Protein AF-A0A2H9QU69-F1 (afdb_monomer_lite)

Structure (mmCIF, N/CA/C/O backbone):
data_AF-A0A2H9QU69-F1
#
_entry.id   AF-A0A2H9QU69-F1
#
loop_
_atom_site.group_PDB
_atom_site.id
_atom_site.type_symbol
_atom_site.label_atom_id
_atom_site.label_alt_id
_atom_site.label_comp_id
_atom_site.label_asym_id
_atom_site.label_entity_id
_atom_site.label_seq_id
_atom_site.pdbx_PDB_ins_code
_atom_site.Cartn_x
_atom_site.Cartn_y
_atom_site.Cartn_z
_atom_site.occupancy
_atom_site.B_iso_or_equiv
_atom_site.auth_seq_id
_atom_site.auth_comp_id
_atom_site.auth_asym_id
_atom_site.auth_atom_id
_atom_site.pdbx_PDB_model_num
ATOM 1 N N . MET A 1 1 ? -24.065 0.264 40.950 1.00 82.62 1 MET A N 1
ATOM 2 C CA . MET A 1 1 ? -24.759 1.022 39.880 1.00 82.62 1 MET A CA 1
ATOM 3 C C . MET A 1 1 ? -24.111 0.731 38.534 1.00 82.62 1 MET A C 1
ATOM 5 O O . MET A 1 1 ? -22.927 0.406 38.503 1.00 82.62 1 MET A O 1
ATOM 9 N N . LYS A 1 2 ? -24.866 0.831 37.437 1.00 86.81 2 LYS A N 1
ATOM 10 C CA . LYS A 1 2 ? -24.389 0.581 36.071 1.00 86.81 2 LYS A CA 1
ATOM 11 C C . LYS A 1 2 ? -24.399 1.859 35.235 1.00 86.81 2 LYS A C 1
ATOM 13 O O . LYS A 1 2 ? -25.414 2.550 35.196 1.00 86.81 2 LYS A O 1
ATOM 18 N N . LEU A 1 3 ? -23.297 2.147 34.547 1.00 87.50 3 LEU A N 1
ATOM 19 C CA . LEU A 1 3 ? -23.218 3.203 33.539 1.00 87.50 3 LEU A CA 1
ATOM 20 C C . LEU A 1 3 ? -23.603 2.623 32.182 1.00 87.50 3 LEU A C 1
ATOM 22 O O . LEU A 1 3 ? -23.023 1.627 31.745 1.00 87.50 3 LEU A O 1
ATOM 26 N N . VAL A 1 4 ? -24.560 3.261 31.520 1.00 88.50 4 VAL A N 1
ATOM 27 C CA . VAL A 1 4 ? -25.046 2.873 30.200 1.00 88.50 4 VAL A CA 1
ATOM 28 C C . VAL A 1 4 ? -24.917 4.075 29.277 1.00 88.50 4 VAL A C 1
ATOM 30 O O . VAL A 1 4 ? -25.611 5.078 29.437 1.00 88.50 4 VAL A O 1
ATOM 33 N N . THR A 1 5 ? -24.034 3.964 28.291 1.00 89.19 5 THR A N 1
ATOM 34 C CA . THR A 1 5 ? -23.793 5.019 27.301 1.00 89.19 5 THR A CA 1
ATOM 35 C C . THR A 1 5 ? -24.497 4.652 26.003 1.00 89.19 5 THR A C 1
ATOM 37 O O . THR A 1 5 ? -24.232 3.603 25.413 1.00 89.19 5 THR A O 1
ATOM 40 N N . LYS A 1 6 ? -25.419 5.506 25.556 1.00 90.62 6 LYS A N 1
ATOM 41 C CA . LYS A 1 6 ? -26.115 5.381 24.269 1.00 90.62 6 LYS A CA 1
ATOM 42 C C . LYS A 1 6 ? -25.755 6.571 23.379 1.00 90.62 6 LYS A C 1
ATOM 44 O O . LYS A 1 6 ? -25.163 7.551 23.820 1.00 90.62 6 LYS A O 1
ATOM 49 N N . TRP A 1 7 ? -26.133 6.506 22.104 1.00 89.12 7 TRP A N 1
ATOM 50 C CA . TRP A 1 7 ? -25.821 7.561 21.131 1.00 89.12 7 TRP A CA 1
ATOM 51 C C . TRP A 1 7 ? -26.468 8.920 21.450 1.00 89.12 7 TRP A C 1
ATOM 53 O O . TRP A 1 7 ? -26.038 9.930 20.908 1.00 89.12 7 TRP A O 1
ATOM 63 N N . PHE A 1 8 ? -27.487 8.948 22.311 1.00 91.50 8 PHE A N 1
ATOM 64 C CA . PHE A 1 8 ? -28.265 10.138 22.666 1.00 91.50 8 PHE A CA 1
ATOM 65 C C . PHE A 1 8 ? -28.042 10.623 24.108 1.00 91.50 8 PHE A C 1
ATOM 67 O O . PHE A 1 8 ? -28.614 11.638 24.508 1.00 91.50 8 PHE A O 1
ATOM 74 N N . GLY A 1 9 ? -27.224 9.930 24.904 1.00 91.06 9 GLY A N 1
ATOM 75 C CA . GLY A 1 9 ? -26.982 10.310 26.293 1.00 91.06 9 GLY A CA 1
ATOM 76 C C . GLY A 1 9 ? -26.283 9.240 27.122 1.00 91.06 9 GLY A C 1
ATOM 77 O O . GLY A 1 9 ? -26.071 8.106 26.681 1.00 91.06 9 GLY A O 1
ATOM 78 N N . VAL A 1 10 ? -25.957 9.618 28.353 1.00 91.00 10 VAL A N 1
ATOM 79 C CA . VAL A 1 10 ? -25.361 8.751 29.371 1.00 91.00 10 VAL A CA 1
ATOM 80 C C . VAL A 1 10 ? -26.367 8.556 30.498 1.00 91.00 10 VAL A C 1
ATOM 82 O O . VAL A 1 10 ? -26.994 9.510 30.959 1.00 91.00 10 VAL A O 1
ATOM 85 N N . PHE A 1 11 ? -26.516 7.315 30.946 1.00 91.44 11 PHE A N 1
ATOM 86 C CA . PHE A 1 11 ? -27.531 6.905 31.907 1.00 91.44 11 PHE A CA 1
ATOM 87 C C . PHE A 1 11 ? -26.886 6.136 33.056 1.00 91.44 11 PHE A C 1
ATOM 89 O O . PHE A 1 11 ? -26.040 5.267 32.846 1.00 91.44 11 PHE A O 1
ATOM 96 N N . LEU A 1 12 ? -27.317 6.439 34.275 1.00 89.75 12 LEU A N 1
ATOM 97 C CA . LEU A 1 12 ? -26.974 5.702 35.479 1.00 89.75 12 LEU A CA 1
ATOM 98 C C . LEU A 1 12 ? -28.172 4.840 35.868 1.00 89.75 12 LEU A C 1
ATOM 100 O O . LEU A 1 12 ? -29.252 5.360 36.157 1.00 89.75 12 LEU A O 1
ATOM 104 N N . VAL A 1 13 ? -27.979 3.527 35.854 1.00 87.38 13 VAL A N 1
ATOM 105 C CA . VAL A 1 13 ? -29.022 2.529 36.095 1.00 87.38 13 VAL A CA 1
ATOM 106 C C . VAL A 1 13 ? -28.717 1.777 37.385 1.00 87.38 13 VAL A C 1
ATOM 108 O O . VAL A 1 13 ? -27.599 1.301 37.586 1.00 87.38 13 VAL A O 1
ATOM 111 N N . ASP A 1 14 ? -29.714 1.638 38.250 1.00 87.50 14 ASP A N 1
ATOM 112 C CA . ASP A 1 14 ? -29.648 0.825 39.463 1.00 87.50 14 ASP A CA 1
ATOM 113 C C . ASP A 1 14 ? -30.841 -0.127 39.501 1.00 87.50 14 ASP A C 1
ATOM 115 O O . ASP A 1 14 ? -31.962 0.292 39.223 1.00 87.50 14 ASP A O 1
ATOM 119 N N . GLU A 1 15 ? -30.598 -1.416 39.744 1.00 80.88 15 GLU A N 1
ATOM 120 C CA . GLU A 1 15 ? -31.637 -2.467 39.754 1.00 80.88 15 GLU A CA 1
ATOM 121 C C . GLU A 1 15 ? -32.660 -2.373 38.592 1.00 80.88 15 GLU A C 1
ATOM 123 O O . GLU A 1 15 ? -33.869 -2.503 38.781 1.00 80.88 15 GLU A O 1
ATOM 128 N N . ASN A 1 16 ? -32.175 -2.135 37.364 1.00 79.31 16 ASN A N 1
ATOM 129 C CA . ASN A 1 16 ? -32.980 -1.954 36.140 1.00 79.31 16 ASN A CA 1
ATOM 130 C C . ASN A 1 16 ? -33.887 -0.706 36.111 1.00 79.31 16 ASN A C 1
ATOM 132 O O . ASN A 1 16 ? -34.828 -0.641 35.319 1.00 79.31 16 ASN A O 1
ATOM 136 N N . LYS A 1 17 ? -33.602 0.310 36.929 1.00 84.19 17 LYS A N 1
ATOM 137 C CA . LYS A 1 17 ? -34.251 1.627 36.876 1.00 84.19 17 LYS A CA 1
ATOM 138 C C . LYS A 1 17 ? -33.233 2.724 36.611 1.00 84.19 17 LYS A C 1
ATOM 140 O O . LYS A 1 17 ? -32.130 2.713 37.148 1.00 84.19 17 LYS A O 1
ATOM 145 N N . ILE A 1 18 ? -33.616 3.696 35.790 1.00 86.25 18 ILE A N 1
ATOM 146 C CA . ILE A 1 18 ? -32.783 4.867 35.502 1.00 86.25 18 ILE A CA 1
ATOM 147 C C . ILE A 1 18 ? -32.847 5.804 36.711 1.00 86.25 18 ILE A C 1
ATOM 149 O O . ILE A 1 18 ? -33.914 6.307 37.054 1.00 86.25 18 ILE A O 1
ATOM 153 N N . VAL A 1 19 ? -31.704 6.029 37.357 1.00 86.75 19 VAL A N 1
ATOM 154 C CA . VAL A 1 19 ? -31.575 6.887 38.546 1.00 86.75 19 VAL A CA 1
ATOM 155 C C . VAL A 1 19 ? -31.228 8.318 38.146 1.00 86.75 19 VAL A C 1
ATOM 157 O O . VAL A 1 19 ? -31.808 9.272 38.661 1.00 86.75 19 VAL A O 1
ATOM 160 N N . LYS A 1 20 ? -30.282 8.475 37.217 1.00 87.19 20 LYS A N 1
ATOM 161 C CA . LYS A 1 20 ? -29.843 9.765 36.671 1.00 87.19 20 LYS A CA 1
ATOM 162 C C . LYS A 1 20 ? -29.494 9.609 35.201 1.00 87.19 20 LYS A C 1
ATOM 164 O O . LYS A 1 20 ? -29.106 8.528 34.768 1.00 87.19 20 LYS A O 1
ATOM 169 N N . TYR A 1 21 ? -29.610 10.689 34.442 1.00 89.56 21 TYR A N 1
ATOM 170 C CA . TYR A 1 21 ? -29.197 10.714 33.048 1.00 89.56 21 TYR A CA 1
ATOM 171 C C . TYR A 1 21 ? -28.732 12.109 32.640 1.00 89.56 21 TYR A C 1
ATOM 173 O O . TYR A 1 21 ? -29.179 13.111 33.198 1.00 89.56 21 TYR A O 1
ATOM 181 N N . GLU A 1 22 ? -27.853 12.159 31.647 1.00 90.75 22 GLU A N 1
ATOM 182 C CA . GLU A 1 22 ? -27.419 13.380 30.975 1.00 90.75 22 GLU A CA 1
ATOM 183 C C . GLU A 1 22 ? -27.550 13.155 29.465 1.00 90.75 22 GLU A C 1
ATOM 185 O O . GLU A 1 22 ? -26.898 12.283 28.885 1.00 90.75 22 GLU A O 1
ATOM 190 N N . LEU A 1 23 ? -28.459 13.900 28.832 1.00 90.56 23 LEU A N 1
ATOM 191 C CA . LEU A 1 23 ? -28.722 13.785 27.399 1.00 90.56 23 LEU A CA 1
ATOM 192 C C . LEU A 1 23 ? -27.704 14.591 26.604 1.00 90.56 23 LEU A C 1
ATOM 194 O O . LEU A 1 23 ? -27.280 15.672 27.015 1.00 90.56 23 LEU A O 1
ATOM 198 N N . PHE A 1 24 ? -27.368 14.097 25.418 1.00 92.00 24 PHE A N 1
ATOM 199 C CA . PHE A 1 24 ? -26.537 14.856 24.500 1.00 92.00 24 PHE A CA 1
ATOM 200 C C . PHE A 1 24 ? -27.323 16.006 23.862 1.00 92.00 24 PHE A C 1
ATOM 202 O O . PHE A 1 24 ? -28.548 15.950 23.730 1.00 92.00 24 PHE A O 1
ATOM 209 N N . PRO A 1 25 ? -26.634 17.061 23.411 1.00 89.50 25 PRO A N 1
ATOM 210 C CA . PRO A 1 25 ? -27.265 18.096 22.608 1.00 89.50 25 PRO A CA 1
ATOM 211 C C . PRO A 1 25 ? -27.858 17.489 21.332 1.00 89.50 25 PRO A C 1
ATOM 213 O O . PRO A 1 25 ? -27.210 16.676 20.674 1.00 89.50 25 PRO A O 1
ATOM 216 N N . LYS A 1 26 ? -29.077 17.900 20.958 1.00 88.62 26 LYS A N 1
ATOM 217 C CA . LYS A 1 26 ? -29.800 17.415 19.763 1.00 88.62 26 LYS A CA 1
ATOM 218 C C . LYS A 1 26 ? -29.234 18.008 18.466 1.00 88.62 26 LYS A C 1
ATOM 220 O O . LYS A 1 26 ? -29.940 18.630 17.681 1.00 88.62 26 LYS A O 1
ATOM 225 N N . ASN A 1 27 ? -27.930 17.864 18.279 1.00 92.00 27 ASN A N 1
ATOM 226 C CA . ASN A 1 27 ? -27.176 18.352 17.139 1.00 92.00 27 ASN A CA 1
ATOM 227 C C . ASN A 1 27 ? -26.319 17.204 16.596 1.00 92.00 27 ASN A C 1
ATOM 229 O O . ASN A 1 27 ? -25.508 16.631 17.326 1.00 92.00 27 ASN A O 1
ATOM 233 N N . SER A 1 28 ? -26.486 16.888 15.312 1.00 90.50 28 SER A N 1
ATOM 234 C CA . SER A 1 28 ? -25.817 15.766 14.648 1.00 90.50 28 SER A CA 1
ATOM 235 C C . SER A 1 28 ? -24.290 15.833 14.749 1.00 90.50 28 SER A C 1
ATOM 237 O O . SER A 1 28 ? -23.660 14.827 15.067 1.00 90.50 28 SER A O 1
ATOM 239 N N . SER A 1 29 ? -23.692 17.017 14.583 1.00 91.25 29 SER A N 1
ATOM 240 C CA . SER A 1 29 ? -22.238 17.213 14.677 1.00 91.25 29 SER A CA 1
ATOM 241 C C . SER A 1 29 ? -21.712 16.918 16.082 1.00 91.25 29 SER A C 1
ATOM 243 O O . SER A 1 29 ? -20.695 16.248 16.249 1.00 91.25 29 SER A O 1
ATOM 245 N N . GLN A 1 30 ? -22.413 17.389 17.113 1.00 90.81 30 GLN A N 1
ATOM 246 C CA . GLN A 1 30 ? -21.992 17.197 18.503 1.00 90.81 30 GLN A CA 1
ATOM 247 C C . GLN A 1 30 ? -22.188 15.755 18.987 1.00 90.81 30 GLN A C 1
ATOM 249 O O . GLN A 1 30 ? -21.419 15.269 19.822 1.00 90.81 30 GLN A O 1
ATOM 254 N N . ILE A 1 31 ? -23.209 15.068 18.470 1.00 92.12 31 ILE A N 1
ATOM 255 C CA . ILE A 1 31 ? -23.418 13.636 18.697 1.00 92.12 31 ILE A CA 1
ATOM 256 C C . ILE A 1 31 ? -22.311 12.839 18.000 1.00 92.12 31 ILE A C 1
ATOM 258 O O . ILE A 1 31 ? -21.704 11.972 18.625 1.00 92.12 31 ILE A O 1
ATOM 262 N N . ALA A 1 32 ? -21.980 13.172 16.749 1.00 91.50 32 ALA A N 1
ATOM 263 C CA . ALA A 1 32 ? -20.905 12.525 15.999 1.00 91.50 32 ALA A CA 1
ATOM 264 C C . ALA A 1 32 ? -19.547 12.626 16.715 1.00 91.50 32 ALA A C 1
ATOM 266 O O . ALA A 1 32 ? -18.829 11.632 16.819 1.00 91.50 32 ALA A O 1
ATOM 267 N N . GLU A 1 33 ? -19.207 13.787 17.283 1.00 90.38 33 GLU A N 1
ATOM 268 C CA . GLU A 1 33 ? -17.980 13.954 18.076 1.00 90.38 33 GLU A CA 1
ATOM 269 C C . GLU A 1 33 ? -17.934 13.042 19.310 1.00 90.38 33 GLU A C 1
ATOM 271 O O . GLU A 1 33 ? -16.884 12.480 19.634 1.00 90.38 33 GLU A O 1
ATOM 276 N N . ARG A 1 34 ? -19.067 12.859 19.995 1.00 91.06 34 ARG A N 1
ATOM 277 C CA . ARG A 1 34 ? -19.169 11.963 21.158 1.00 91.06 34 ARG A CA 1
ATOM 278 C C . ARG A 1 34 ? -19.107 10.501 20.747 1.00 91.06 34 ARG A C 1
ATOM 280 O O . ARG A 1 34 ? -18.349 9.747 21.345 1.00 91.06 34 ARG A O 1
ATOM 287 N N . LEU A 1 35 ? -19.815 10.115 19.687 1.00 90.19 35 LEU A N 1
ATOM 288 C CA . LEU A 1 35 ? -19.718 8.775 19.102 1.00 90.19 35 LEU A CA 1
ATOM 289 C C . LEU A 1 35 ? -18.282 8.445 18.687 1.00 90.19 35 LEU A C 1
ATOM 291 O O . LEU A 1 35 ? -17.812 7.332 18.907 1.00 90.19 35 LEU A O 1
ATOM 295 N N . LYS A 1 36 ? -17.547 9.430 18.163 1.00 89.44 36 LYS A N 1
ATOM 296 C CA . LYS A 1 36 ? -16.122 9.288 17.868 1.00 89.44 36 LYS A CA 1
ATOM 297 C C . LYS A 1 36 ? -15.288 9.069 19.131 1.00 89.44 36 LYS A C 1
ATOM 299 O O . LYS A 1 36 ? -14.435 8.189 19.130 1.00 89.44 36 LYS A O 1
ATOM 304 N N . LYS A 1 37 ? -15.530 9.826 20.210 1.00 89.12 37 LYS A N 1
ATOM 305 C CA . LYS A 1 37 ? -14.866 9.598 21.509 1.00 89.12 37 LYS A CA 1
ATOM 306 C C . LYS A 1 37 ? -15.158 8.192 22.050 1.00 89.12 37 LYS A C 1
ATOM 308 O O . LYS A 1 37 ? -14.226 7.538 22.500 1.00 89.12 37 LYS A O 1
ATOM 313 N N . ILE A 1 38 ? -16.402 7.718 21.933 1.00 87.50 38 ILE A N 1
ATOM 314 C CA . ILE A 1 38 ? -16.803 6.358 22.326 1.00 87.50 38 ILE A CA 1
ATOM 315 C C . ILE A 1 38 ? -16.040 5.309 21.505 1.00 87.50 38 ILE A C 1
ATOM 317 O O . ILE A 1 38 ? -15.496 4.370 22.078 1.00 87.50 38 ILE A O 1
ATOM 321 N N . ASN A 1 39 ? -15.952 5.482 20.182 1.00 85.38 39 ASN A N 1
ATOM 322 C CA . ASN A 1 39 ? -15.200 4.583 19.302 1.00 85.38 39 ASN A CA 1
ATOM 323 C C . ASN A 1 39 ? -13.690 4.572 19.606 1.00 85.38 39 ASN A C 1
ATOM 325 O O . ASN A 1 39 ? -13.043 3.541 19.467 1.00 85.38 39 ASN A O 1
ATOM 329 N N . ASP A 1 40 ? -13.134 5.707 20.033 1.00 83.62 40 ASP A N 1
ATOM 330 C CA . ASP A 1 40 ? -11.747 5.832 20.499 1.00 83.62 40 ASP A CA 1
ATOM 331 C C . ASP A 1 40 ? -11.546 5.313 21.947 1.00 83.62 40 ASP A C 1
ATOM 333 O O . ASP A 1 40 ? -10.475 5.525 22.518 1.00 83.62 40 ASP A O 1
ATOM 337 N N . GLU A 1 41 ? -12.571 4.712 22.567 1.00 82.69 41 GLU A N 1
ATOM 338 C CA . GLU A 1 41 ? -12.607 4.276 23.976 1.00 82.69 41 GLU A CA 1
ATOM 339 C C . GLU A 1 41 ? -12.277 5.387 24.995 1.00 82.69 41 GLU A C 1
ATOM 341 O O . GLU A 1 41 ? -11.842 5.134 26.121 1.00 82.69 41 GLU A O 1
ATOM 346 N N . LYS A 1 42 ? -12.506 6.651 24.625 1.00 86.69 42 LYS A N 1
ATOM 347 C CA . LYS A 1 42 ? -12.293 7.807 25.503 1.00 86.69 42 LYS A CA 1
ATOM 348 C C . LYS A 1 42 ? -13.521 8.057 26.366 1.00 86.69 42 LYS A C 1
ATOM 350 O O . LYS A 1 42 ? -14.647 8.048 25.880 1.00 86.69 42 LYS A O 1
ATOM 355 N N . ILE A 1 43 ? -13.270 8.378 27.632 1.00 83.38 43 ILE A N 1
ATOM 356 C CA . ILE A 1 43 ? -14.313 8.741 28.596 1.00 83.38 43 ILE A CA 1
ATOM 357 C C . ILE A 1 43 ? -14.938 10.080 28.188 1.00 83.38 43 ILE A C 1
ATOM 359 O O . ILE A 1 43 ? -14.216 11.054 27.933 1.00 83.38 43 ILE A O 1
ATOM 363 N N . LEU A 1 44 ? -16.268 10.132 28.143 1.00 87.19 44 LEU A N 1
ATOM 364 C CA . LEU A 1 44 ? -17.017 11.357 27.863 1.00 87.19 44 LEU A CA 1
ATOM 365 C C . LEU A 1 44 ? -17.056 12.293 29.079 1.00 87.19 44 LEU A C 1
ATOM 367 O O . LEU A 1 44 ? -16.897 11.877 30.226 1.00 87.19 44 LEU A O 1
ATOM 371 N N . ASP A 1 45 ? -17.298 13.578 28.835 1.00 85.31 45 ASP A N 1
ATOM 372 C CA . ASP A 1 45 ? -17.367 14.571 29.911 1.00 85.31 45 ASP A CA 1
ATOM 373 C C . ASP A 1 45 ? -18.645 14.380 30.751 1.00 85.31 45 ASP A C 1
ATOM 375 O O . ASP A 1 45 ? -18.617 14.521 31.972 1.00 85.31 45 ASP A O 1
ATOM 379 N N . GLU A 1 46 ? -19.739 13.976 30.102 1.00 85.44 46 GLU A N 1
ATOM 380 C CA . GLU A 1 46 ? -21.006 13.564 30.716 1.00 85.44 46 GLU A CA 1
ATOM 381 C C . GLU A 1 46 ? -20.840 12.298 31.579 1.00 85.44 46 GLU A C 1
ATOM 383 O O . GLU A 1 46 ? -21.376 12.212 32.682 1.00 85.44 46 GLU A O 1
ATOM 388 N N . GLU A 1 47 ? -20.042 11.324 31.117 1.00 82.81 47 GLU A N 1
ATOM 389 C CA . GLU A 1 47 ? -19.738 10.112 31.894 1.00 82.81 47 GLU A CA 1
ATOM 390 C C . GLU A 1 47 ? -18.994 10.458 33.184 1.00 82.81 47 GLU A C 1
ATOM 392 O O . GLU A 1 47 ? -19.343 9.947 34.246 1.00 82.81 47 GLU A O 1
ATOM 397 N N . LYS A 1 48 ? -18.009 11.364 33.127 1.00 84.75 48 LYS A N 1
ATOM 398 C CA . LYS A 1 48 ? -17.283 11.813 34.325 1.00 84.75 48 LYS A CA 1
ATOM 399 C C . LYS A 1 48 ? -18.215 12.481 35.331 1.00 84.75 48 LYS A C 1
ATOM 401 O O . LYS A 1 48 ? -18.227 12.083 36.489 1.00 84.75 48 LYS A O 1
ATOM 406 N N . ARG A 1 49 ? -19.049 13.427 34.886 1.00 84.19 49 ARG A N 1
ATOM 407 C CA . ARG A 1 49 ? -19.990 14.141 35.769 1.00 84.19 49 ARG A CA 1
ATOM 408 C C . ARG A 1 49 ? -20.981 13.209 36.463 1.00 84.19 49 ARG A C 1
ATOM 410 O O . ARG A 1 49 ? -21.297 13.409 37.631 1.00 84.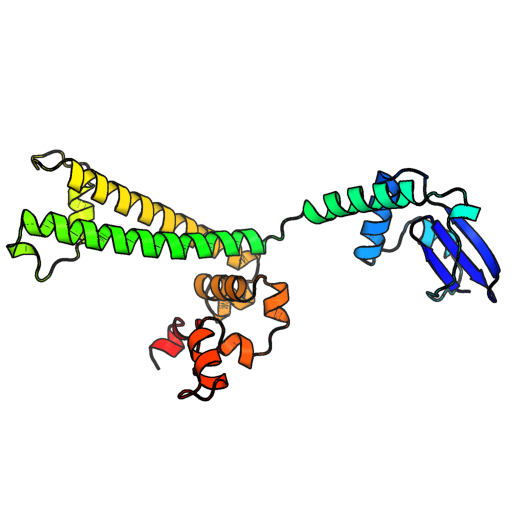19 49 ARG A O 1
ATOM 417 N N . LEU A 1 50 ? -21.466 12.185 35.763 1.00 82.25 50 LEU A N 1
ATOM 418 C CA . LEU A 1 50 ? -22.406 11.212 36.328 1.00 82.25 50 LEU A CA 1
ATOM 419 C C . LEU A 1 50 ? -21.745 10.185 37.256 1.00 82.25 50 LEU A C 1
ATOM 421 O O . LEU A 1 50 ? -22.449 9.552 38.042 1.00 82.25 50 LEU A O 1
ATOM 425 N N . THR A 1 51 ? -20.426 10.010 37.157 1.00 82.25 51 THR A N 1
ATOM 426 C CA . THR A 1 51 ? -19.668 8.989 37.897 1.00 82.25 51 THR A CA 1
ATOM 427 C C . THR A 1 51 ? -18.861 9.544 39.074 1.00 82.25 51 THR A C 1
ATOM 429 O O . THR A 1 51 ? -18.316 8.764 39.854 1.00 82.25 51 THR A O 1
ATOM 432 N N . GLU A 1 52 ? -18.807 10.868 39.252 1.00 81.00 52 GLU A N 1
ATOM 433 C CA . GLU A 1 52 ? -18.088 11.514 40.355 1.00 81.00 52 GLU A CA 1
ATOM 434 C C . GLU A 1 52 ? -18.542 10.987 41.731 1.00 81.00 52 GLU A C 1
ATOM 436 O O . GLU A 1 52 ? -19.679 11.186 42.160 1.00 81.00 52 GLU A O 1
ATOM 441 N N . GLY A 1 53 ? -17.623 10.315 42.436 1.00 72.88 53 GLY A N 1
ATOM 442 C CA . GLY A 1 53 ? -17.832 9.818 43.800 1.00 72.88 53 GLY A CA 1
ATOM 443 C C . GLY A 1 53 ? -18.602 8.497 43.920 1.00 72.88 53 GLY A C 1
ATOM 444 O O . GLY A 1 53 ? -19.013 8.155 45.027 1.00 72.88 53 GLY A O 1
ATOM 445 N N . LEU A 1 54 ? -18.804 7.756 42.823 1.00 79.19 54 LEU A N 1
ATOM 446 C CA . LEU A 1 54 ? -19.557 6.496 42.805 1.00 79.19 54 LEU A CA 1
ATOM 447 C C . LEU A 1 54 ? -18.725 5.340 42.220 1.00 79.19 54 LEU A C 1
ATOM 449 O O . LEU A 1 54 ? -18.060 5.500 41.199 1.00 79.19 54 LEU A O 1
ATOM 453 N N . GLU A 1 55 ? -18.812 4.148 42.819 1.00 73.94 55 GLU A N 1
ATOM 454 C CA . GLU A 1 55 ? -18.321 2.909 42.196 1.00 73.94 55 GLU A CA 1
ATOM 455 C C . GLU A 1 55 ? -19.345 2.399 41.174 1.00 73.94 55 GLU A C 1
ATOM 457 O O . GLU A 1 55 ? -20.489 2.069 41.511 1.00 73.94 55 GLU A O 1
ATOM 462 N N . ILE A 1 56 ? -18.952 2.381 39.897 1.00 80.81 56 ILE A N 1
ATOM 463 C CA . ILE A 1 56 ? -19.860 2.103 38.783 1.00 80.81 56 ILE A CA 1
ATOM 464 C C . ILE A 1 56 ? -19.238 1.089 37.828 1.00 80.81 56 ILE A C 1
ATOM 466 O O . ILE A 1 56 ? -18.086 1.217 37.418 1.00 80.81 56 ILE A O 1
ATOM 470 N N . GLU A 1 57 ? -20.039 0.107 37.425 1.00 80.19 57 GLU A N 1
ATOM 471 C CA . GLU A 1 57 ? -19.687 -0.865 36.392 1.00 80.19 57 GLU A CA 1
ATOM 472 C C . GLU A 1 57 ? -20.286 -0.450 35.042 1.00 80.19 57 GLU A C 1
ATOM 474 O O . GLU A 1 57 ? -21.392 0.092 34.983 1.00 80.19 57 GLU A O 1
ATOM 479 N N . LYS A 1 58 ? -19.601 -0.725 33.926 1.00 81.31 58 LYS A N 1
ATOM 480 C CA . LYS A 1 58 ? -20.229 -0.593 32.601 1.00 81.31 58 LYS A CA 1
ATOM 481 C C . LYS A 1 58 ? -21.271 -1.698 32.436 1.00 81.31 58 LYS A C 1
ATOM 483 O O . LYS A 1 58 ? -20.963 -2.874 32.610 1.00 81.31 58 LYS A O 1
ATOM 488 N N . GLY A 1 59 ? -22.496 -1.317 32.096 1.00 81.00 59 GLY A N 1
ATOM 489 C CA . GLY A 1 59 ? -23.593 -2.250 31.862 1.00 81.00 59 GLY A CA 1
ATOM 490 C C . GLY A 1 59 ? -24.275 -2.005 30.525 1.00 81.00 59 GLY A C 1
ATOM 491 O O . GLY A 1 59 ? -24.035 -0.998 29.863 1.00 81.00 59 GLY A O 1
ATOM 492 N N . ASP A 1 60 ? -25.166 -2.920 30.155 1.00 80.38 60 ASP A N 1
ATOM 493 C CA . ASP A 1 60 ? -26.109 -2.707 29.063 1.00 80.38 60 ASP A CA 1
ATOM 494 C C . ASP A 1 60 ? -27.537 -2.693 29.610 1.00 80.38 60 ASP A C 1
ATOM 496 O O . ASP A 1 60 ? -27.895 -3.465 30.503 1.00 80.38 60 ASP A O 1
ATOM 500 N N . PHE A 1 61 ? -28.331 -1.767 29.091 1.00 82.62 61 PHE A N 1
ATOM 501 C CA . PHE A 1 61 ? -29.737 -1.585 29.411 1.00 82.62 61 PHE A CA 1
ATOM 502 C C . PHE A 1 61 ? -30.424 -1.007 28.174 1.00 82.62 61 PHE A C 1
ATOM 504 O O . PHE A 1 61 ? -29.884 -0.104 27.523 1.00 82.62 61 PHE A O 1
ATOM 511 N N . SER A 1 62 ? -31.587 -1.548 27.813 1.00 84.38 62 SER A N 1
ATOM 512 C CA . SER A 1 62 ? -32.349 -1.053 26.665 1.00 84.38 62 SER A CA 1
ATOM 513 C C . SER A 1 62 ? -33.062 0.236 27.054 1.00 84.38 62 SER A C 1
ATOM 515 O O . SER A 1 62 ? -33.805 0.257 28.030 1.00 84.38 62 SER A O 1
ATOM 517 N N . ILE A 1 63 ? -32.807 1.310 26.309 1.00 86.56 63 ILE A N 1
ATOM 518 C CA . ILE A 1 63 ? -33.400 2.632 26.527 1.00 86.56 63 ILE A CA 1
ATOM 519 C C . ILE A 1 63 ? -33.838 3.150 25.165 1.00 86.56 63 ILE A C 1
ATOM 521 O O . ILE A 1 63 ? -33.007 3.257 24.256 1.00 86.56 63 ILE A O 1
ATOM 525 N N . ASP A 1 64 ? -35.119 3.476 25.033 1.00 85.19 64 ASP A N 1
ATOM 526 C CA . ASP A 1 64 ? -35.676 3.979 23.787 1.00 85.19 64 ASP A CA 1
ATOM 527 C C . ASP A 1 64 ? -35.395 5.473 23.624 1.00 85.19 64 ASP A C 1
ATOM 529 O O . ASP A 1 64 ? -35.667 6.303 24.488 1.00 85.19 64 ASP A O 1
ATOM 533 N N . CYS A 1 65 ? -34.826 5.833 22.476 1.00 85.44 65 CYS A N 1
ATOM 534 C CA . CYS A 1 65 ? -34.442 7.212 22.173 1.00 85.44 65 CYS A CA 1
ATOM 535 C C . CYS A 1 65 ? -35.650 8.155 21.988 1.00 85.44 65 CYS A C 1
ATOM 537 O O . CYS A 1 65 ? -35.542 9.361 22.235 1.00 85.44 65 CYS A O 1
ATOM 539 N N . VAL A 1 66 ? -36.807 7.602 21.605 1.00 88.75 66 VAL A N 1
ATOM 540 C CA . VAL A 1 66 ? -38.050 8.350 21.359 1.00 88.75 66 VAL A CA 1
ATOM 541 C C . VAL A 1 66 ? -38.574 8.989 22.645 1.00 88.75 66 VAL A C 1
ATOM 543 O O . VAL A 1 66 ? -39.009 10.140 22.609 1.00 88.75 66 VAL A O 1
ATOM 546 N N . ASP A 1 67 ? -38.423 8.310 23.786 1.00 87.19 67 ASP A N 1
ATOM 547 C CA . ASP A 1 67 ? -38.856 8.799 25.104 1.00 87.19 67 ASP A CA 1
ATOM 548 C C . ASP A 1 67 ? -38.140 10.095 25.520 1.00 87.19 67 ASP A C 1
ATOM 550 O O . ASP A 1 67 ? -38.659 10.893 26.299 1.00 87.19 67 ASP A O 1
ATOM 554 N N . TYR A 1 68 ? -36.961 10.347 24.946 1.00 86.56 68 TYR A N 1
ATOM 555 C CA . TYR A 1 68 ? -36.136 11.531 25.203 1.00 86.56 68 TYR A CA 1
ATOM 556 C C . TYR A 1 68 ? -36.188 12.549 24.043 1.00 86.56 68 TYR A C 1
ATOM 558 O O . TYR A 1 68 ? -35.463 13.554 24.014 1.00 86.56 68 TYR A O 1
ATOM 566 N N . GLY A 1 69 ? -37.076 12.318 23.071 1.00 86.06 69 GLY A N 1
ATOM 567 C CA . GLY A 1 69 ? -37.295 13.171 21.907 1.00 86.06 69 GLY A CA 1
ATOM 568 C C . GLY A 1 69 ? -36.125 13.177 20.923 1.00 86.06 69 GLY A C 1
ATOM 569 O O . GLY A 1 69 ? -35.839 14.226 20.339 1.00 86.06 69 GLY A O 1
ATOM 570 N N . PHE A 1 70 ? -35.418 12.055 20.793 1.00 91.06 70 PHE A N 1
ATOM 571 C CA . PHE A 1 70 ? -34.430 11.824 19.743 1.00 91.06 70 PHE A CA 1
ATOM 572 C C . PHE A 1 70 ? -35.067 11.002 18.624 1.00 91.06 70 PHE A C 1
ATOM 574 O O . PHE A 1 70 ? -35.744 10.008 18.878 1.00 91.06 70 PHE A O 1
ATOM 581 N N . THR A 1 71 ? -34.858 11.429 17.381 1.00 91.00 71 THR A N 1
ATOM 582 C CA . THR A 1 71 ? -35.409 10.766 16.195 1.00 91.00 71 THR A CA 1
ATOM 583 C C . THR A 1 71 ? -34.352 9.908 15.508 1.00 91.00 71 THR A C 1
ATOM 585 O O . THR A 1 71 ? -33.150 10.160 15.623 1.00 91.00 71 THR A O 1
ATOM 588 N N . LEU A 1 72 ? -34.800 8.905 14.751 1.00 88.94 72 LEU A N 1
ATOM 589 C CA . LEU A 1 72 ? -33.908 8.097 13.915 1.00 88.94 72 LEU A CA 1
ATOM 590 C C . LEU A 1 72 ? -33.247 8.924 12.802 1.00 88.94 72 LEU A C 1
ATOM 592 O O . LEU A 1 72 ? -32.110 8.634 12.445 1.00 88.94 72 LEU A O 1
ATOM 596 N N . ASP A 1 73 ? -33.899 9.985 12.319 1.00 91.88 73 ASP A N 1
ATOM 597 C CA . ASP A 1 73 ? -33.307 10.911 11.343 1.00 91.88 73 ASP A CA 1
ATOM 598 C C . ASP A 1 73 ? -32.083 11.628 11.925 1.00 91.88 73 ASP A C 1
ATOM 600 O O . ASP A 1 73 ? -31.036 11.708 11.289 1.00 91.88 73 ASP A O 1
ATOM 604 N N . LEU A 1 74 ? -32.165 12.063 13.188 1.00 92.44 74 LEU A N 1
ATOM 605 C CA . LEU A 1 74 ? -31.032 12.687 13.870 1.00 92.44 74 LEU A CA 1
ATOM 606 C C . LEU A 1 74 ? -29.871 11.700 14.066 1.00 92.44 74 LEU A C 1
ATOM 608 O O . LEU A 1 74 ? -28.707 12.088 13.945 1.00 92.44 74 LEU A O 1
ATOM 612 N N . LEU A 1 75 ? -30.174 10.429 14.356 1.00 92.00 75 LEU A N 1
ATOM 613 C CA . LEU A 1 75 ? -29.161 9.373 14.397 1.00 92.00 75 LEU A CA 1
ATOM 614 C C . LEU A 1 75 ? -28.519 9.188 13.021 1.00 92.00 75 LEU A C 1
ATOM 616 O O . LEU A 1 75 ? -27.295 9.125 12.929 1.00 92.00 75 LEU A O 1
ATOM 620 N N . HIS A 1 76 ? -29.322 9.131 11.959 1.00 93.94 76 HIS A N 1
ATOM 621 C CA . HIS A 1 76 ? -28.827 9.007 10.594 1.00 93.94 76 HIS A CA 1
ATOM 622 C C . HIS A 1 76 ? -27.859 10.148 10.248 1.00 93.94 76 HIS A C 1
ATOM 624 O O . HIS A 1 76 ? -26.709 9.885 9.885 1.00 93.94 76 HIS A O 1
ATOM 630 N N . ASP A 1 77 ? -28.258 11.397 10.483 1.00 93.38 77 ASP A N 1
ATOM 631 C CA . ASP A 1 77 ? -27.413 12.570 10.242 1.00 93.38 77 ASP A CA 1
ATOM 632 C C . ASP A 1 77 ? -26.113 12.522 11.059 1.00 93.38 77 ASP A C 1
ATOM 634 O O . ASP A 1 77 ? -25.024 12.762 10.530 1.00 93.38 77 ASP A O 1
ATOM 638 N N . ALA A 1 78 ? -26.196 12.151 12.341 1.00 93.56 78 ALA A N 1
ATOM 639 C CA . ALA A 1 78 ? -25.021 12.000 13.198 1.00 93.56 78 ALA A CA 1
ATOM 640 C C . ALA A 1 78 ? -24.080 10.885 12.706 1.00 93.56 78 ALA A C 1
ATOM 642 O O . ALA A 1 78 ? -22.859 11.038 12.758 1.00 93.56 78 ALA A O 1
ATOM 643 N N . THR A 1 79 ? -24.619 9.774 12.195 1.00 92.06 79 THR A N 1
ATOM 644 C CA . THR A 1 79 ? -23.803 8.684 11.637 1.00 92.06 79 THR A CA 1
ATOM 645 C C . THR A 1 79 ? -23.116 9.076 10.331 1.00 92.06 79 THR A C 1
ATOM 647 O O . THR A 1 79 ? -21.965 8.689 10.118 1.00 92.06 79 THR A O 1
ATOM 650 N N . ILE A 1 80 ? -23.758 9.893 9.487 1.00 92.69 80 ILE A N 1
ATOM 651 C CA . ILE A 1 80 ? -23.131 10.451 8.280 1.00 92.69 80 ILE A CA 1
ATOM 652 C C . ILE A 1 80 ? -21.964 11.364 8.665 1.00 92.69 80 ILE A C 1
ATOM 654 O O . ILE A 1 80 ? -20.866 11.220 8.120 1.00 92.69 80 ILE A O 1
ATOM 658 N N . GLU A 1 81 ? -22.175 12.279 9.613 1.00 91.00 81 GLU A N 1
ATOM 659 C CA . GLU A 1 81 ? -21.122 13.180 10.095 1.00 91.00 81 GLU A CA 1
ATOM 660 C C . GLU A 1 81 ? -19.957 12.404 10.725 1.00 91.00 81 GLU A C 1
ATOM 662 O O . GLU A 1 81 ? -18.791 12.657 10.405 1.00 91.00 81 GLU A O 1
ATOM 667 N N . LEU A 1 82 ? -20.249 11.377 11.528 1.00 90.69 82 LEU A N 1
ATOM 668 C CA . LEU A 1 82 ? -19.232 10.471 12.064 1.00 90.69 82 LEU A CA 1
ATOM 669 C C . LEU A 1 82 ? -18.441 9.785 10.940 1.00 90.69 82 LEU A C 1
ATOM 671 O O . LEU A 1 82 ? -17.209 9.747 10.988 1.00 90.69 82 LEU A O 1
ATOM 675 N N . GLY A 1 83 ? -19.124 9.285 9.907 1.00 88.44 83 GLY A N 1
ATOM 676 C CA . GLY A 1 83 ? -18.490 8.666 8.743 1.00 88.44 83 GLY A CA 1
ATOM 677 C C . GLY A 1 83 ? -17.520 9.612 8.028 1.00 88.44 83 GLY A C 1
ATOM 678 O O . GLY A 1 83 ? -16.374 9.237 7.757 1.00 88.44 83 GLY A O 1
ATOM 679 N N . LYS A 1 84 ? -17.921 10.872 7.808 1.00 88.56 84 LYS A N 1
ATOM 680 C CA . LYS A 1 84 ? -17.037 11.912 7.253 1.00 88.56 84 LYS A CA 1
ATOM 681 C C . LYS A 1 84 ? -15.815 12.131 8.147 1.00 88.56 84 LYS A C 1
ATOM 683 O O . LYS A 1 84 ? -14.684 12.100 7.656 1.00 88.56 84 LYS A O 1
ATOM 688 N N . MET A 1 85 ? -16.013 12.266 9.460 1.00 85.38 85 MET A N 1
ATOM 689 C CA . MET A 1 85 ? -14.921 12.470 10.418 1.00 85.38 85 MET A CA 1
ATOM 690 C C . MET A 1 85 ? -13.925 11.307 10.454 1.00 85.38 85 MET A C 1
ATOM 692 O O . MET A 1 85 ? -12.724 11.552 10.586 1.00 85.38 85 MET A O 1
ATOM 696 N N . LEU A 1 86 ? -14.392 10.062 10.349 1.00 82.62 86 LEU A N 1
ATOM 697 C CA . LEU A 1 86 ? -13.525 8.882 10.316 1.00 82.62 86 LEU A CA 1
ATOM 698 C C . LEU A 1 86 ? -12.761 8.784 8.990 1.00 82.62 86 LEU A C 1
ATOM 700 O O . LEU A 1 86 ? -11.562 8.513 8.997 1.00 82.62 86 LEU A O 1
ATOM 704 N N . SER A 1 87 ? -13.418 9.080 7.864 1.00 76.12 87 SER A N 1
ATOM 705 C CA . SER A 1 87 ? -12.798 9.027 6.532 1.00 76.12 87 SER A CA 1
ATOM 706 C C . SER A 1 87 ? -11.709 10.087 6.312 1.00 76.12 87 SER A C 1
ATOM 708 O O . SER A 1 87 ? -10.774 9.865 5.546 1.00 76.12 87 SER A O 1
ATOM 710 N N . SER A 1 88 ? -11.790 11.221 7.018 1.00 68.75 88 SER A N 1
ATOM 711 C CA . SER A 1 88 ? -10.843 12.337 6.879 1.00 68.75 88 SER A CA 1
ATOM 712 C C . SER A 1 88 ? -9.398 12.000 7.280 1.00 68.75 88 SER A C 1
ATOM 714 O O . SER A 1 88 ? -8.460 12.619 6.778 1.00 68.75 88 SER A O 1
ATOM 716 N N . LYS A 1 89 ? -9.184 11.009 8.159 1.00 72.69 89 LYS A N 1
ATOM 717 C CA . LYS A 1 89 ? -7.840 10.571 8.556 1.00 72.69 89 LYS A CA 1
ATOM 718 C C . LYS A 1 89 ? -7.388 9.419 7.671 1.00 72.69 89 LYS A C 1
ATOM 720 O O . LYS A 1 89 ? -7.635 8.257 7.976 1.00 72.69 89 LYS A O 1
ATOM 725 N N . ILE A 1 90 ? -6.671 9.745 6.602 1.00 76.69 90 ILE A N 1
ATOM 726 C CA . ILE A 1 90 ? -5.928 8.749 5.828 1.00 76.69 90 ILE A CA 1
ATOM 727 C C . ILE A 1 90 ? -4.753 8.263 6.694 1.00 76.69 90 ILE A C 1
ATOM 729 O O . ILE A 1 90 ? -3.921 9.088 7.081 1.00 76.69 90 ILE A O 1
ATOM 733 N N . PRO A 1 91 ? -4.664 6.959 7.016 1.00 82.75 91 PRO A N 1
ATOM 734 C CA . PRO A 1 91 ? -3.535 6.415 7.764 1.00 82.75 91 PRO A CA 1
ATOM 735 C C . PRO A 1 91 ? -2.199 6.674 7.053 1.00 82.75 91 PRO A C 1
ATOM 737 O O . PRO A 1 91 ? -2.118 6.580 5.828 1.00 82.75 91 PRO A O 1
ATOM 740 N N . GLU A 1 92 ? -1.142 6.995 7.805 1.00 85.12 92 GLU A N 1
ATOM 741 C CA . GLU A 1 92 ? 0.155 7.386 7.225 1.00 85.12 92 GLU A CA 1
ATOM 742 C C . GLU A 1 92 ? 0.794 6.281 6.366 1.00 85.12 92 GLU A C 1
ATOM 744 O O . GLU A 1 92 ? 1.470 6.564 5.373 1.00 85.12 92 GLU A O 1
ATOM 749 N N . ASP A 1 93 ? 0.527 5.014 6.695 1.00 91.06 93 ASP A N 1
ATOM 750 C CA . ASP A 1 93 ? 0.987 3.854 5.931 1.00 91.06 93 ASP A CA 1
ATOM 751 C C . ASP A 1 93 ? 0.408 3.807 4.509 1.00 91.06 93 ASP A C 1
ATOM 753 O O . ASP A 1 93 ? 1.069 3.299 3.602 1.00 91.06 93 ASP A O 1
ATOM 757 N N . ARG A 1 94 ? -0.760 4.414 4.257 1.00 92.94 94 ARG A N 1
ATOM 758 C CA . ARG A 1 94 ? -1.351 4.497 2.911 1.00 92.94 94 ARG A CA 1
ATOM 759 C C . ARG A 1 94 ? -0.460 5.248 1.932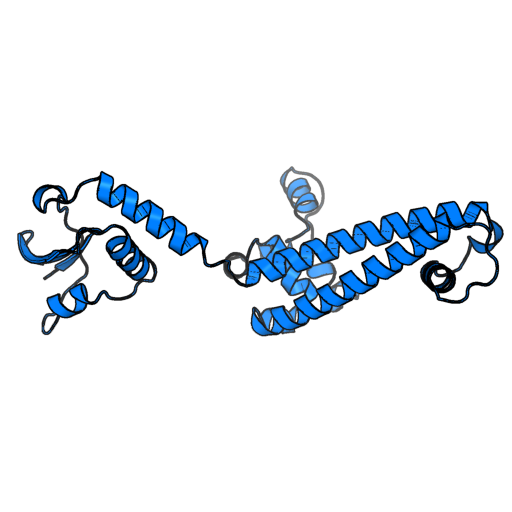 1.00 92.94 94 ARG A C 1
ATOM 761 O O . ARG A 1 94 ? -0.333 4.806 0.792 1.00 92.94 94 ARG A O 1
ATOM 768 N N . TYR A 1 95 ? 0.180 6.335 2.357 1.00 93.69 95 TYR A N 1
ATOM 769 C CA . TYR A 1 95 ? 1.081 7.091 1.481 1.00 93.69 95 TYR A CA 1
ATOM 770 C C . TYR A 1 95 ? 2.318 6.271 1.107 1.00 93.69 95 TYR A C 1
ATOM 772 O O . TYR A 1 95 ? 2.759 6.301 -0.041 1.00 93.69 95 TYR A O 1
ATOM 780 N N . VAL A 1 96 ? 2.841 5.485 2.052 1.00 95.50 96 VAL A N 1
ATOM 781 C CA . VAL A 1 96 ? 3.965 4.573 1.807 1.00 95.50 96 VAL A CA 1
ATOM 782 C C . VAL A 1 96 ? 3.569 3.467 0.828 1.00 95.50 96 VAL A C 1
ATOM 784 O O . VAL A 1 96 ? 4.311 3.204 -0.117 1.00 95.50 96 VAL A O 1
ATOM 787 N N . ILE A 1 97 ? 2.388 2.867 1.004 1.00 95.94 97 ILE A N 1
ATOM 788 C CA . ILE A 1 97 ? 1.855 1.841 0.095 1.00 95.94 97 ILE A CA 1
ATOM 789 C C . ILE A 1 97 ? 1.756 2.385 -1.335 1.00 95.94 97 ILE A C 1
ATOM 791 O O . ILE A 1 97 ? 2.237 1.745 -2.269 1.00 95.94 97 ILE A O 1
ATOM 795 N N . GLN A 1 98 ? 1.184 3.581 -1.509 1.00 96.06 98 GLN A N 1
ATOM 796 C CA . GLN A 1 98 ? 1.061 4.204 -2.830 1.00 96.06 98 GLN A CA 1
ATOM 797 C C . GLN A 1 98 ? 2.427 4.506 -3.452 1.00 96.06 98 GLN A C 1
ATOM 799 O O . GLN A 1 98 ? 2.651 4.198 -4.620 1.00 96.06 98 GLN A O 1
ATOM 804 N N . ALA A 1 99 ? 3.367 5.043 -2.670 1.00 96.62 99 ALA A N 1
ATOM 805 C CA . ALA A 1 99 ? 4.709 5.338 -3.160 1.00 96.62 99 ALA A CA 1
ATOM 806 C C . ALA A 1 99 ? 5.454 4.074 -3.621 1.00 96.62 99 ALA A C 1
ATOM 808 O O . ALA A 1 99 ? 6.107 4.094 -4.660 1.00 96.62 99 ALA A O 1
ATOM 809 N N . VAL A 1 100 ? 5.333 2.963 -2.891 1.00 96.56 100 VAL A N 1
ATOM 810 C CA . VAL A 1 100 ? 5.950 1.683 -3.274 1.00 96.56 100 VAL A CA 1
ATOM 811 C C . VAL A 1 100 ? 5.331 1.098 -4.536 1.00 96.56 100 VAL A C 1
ATOM 813 O O . VAL A 1 100 ? 6.066 0.648 -5.414 1.00 96.56 100 VAL A O 1
ATOM 816 N N . ASN A 1 101 ? 4.003 1.128 -4.655 1.00 96.69 101 ASN A N 1
ATOM 817 C CA . ASN A 1 101 ? 3.329 0.647 -5.859 1.00 96.69 101 ASN A CA 1
ATOM 818 C C . ASN A 1 101 ? 3.738 1.485 -7.079 1.00 96.69 101 ASN A C 1
ATOM 820 O O . ASN A 1 101 ? 4.086 0.922 -8.115 1.00 96.69 101 ASN A O 1
ATOM 824 N N . ALA A 1 102 ? 3.821 2.810 -6.921 1.00 97.69 102 ALA A N 1
ATOM 825 C CA . ALA A 1 102 ? 4.324 3.705 -7.959 1.00 97.69 102 ALA A CA 1
ATOM 826 C C . ALA A 1 102 ? 5.785 3.401 -8.333 1.00 97.69 102 ALA A C 1
ATOM 828 O O . ALA A 1 102 ? 6.130 3.425 -9.509 1.00 97.69 102 ALA A O 1
ATOM 829 N N . ILE A 1 103 ? 6.654 3.064 -7.373 1.00 97.25 103 ILE A N 1
ATOM 830 C CA . ILE A 1 103 ? 8.032 2.629 -7.668 1.00 97.25 103 ILE A CA 1
ATOM 831 C C . ILE A 1 103 ? 8.033 1.349 -8.515 1.00 97.25 103 ILE A C 1
ATOM 833 O O . ILE A 1 103 ? 8.793 1.256 -9.480 1.00 97.25 103 ILE A O 1
ATOM 837 N N . ASP A 1 104 ? 7.186 0.372 -8.190 1.00 95.12 104 ASP A N 1
ATOM 838 C CA . ASP A 1 104 ? 7.085 -0.875 -8.956 1.00 95.12 104 ASP A CA 1
ATOM 839 C C . ASP A 1 104 ? 6.509 -0.653 -10.367 1.00 95.12 104 ASP A C 1
ATOM 841 O O . ASP A 1 104 ? 6.958 -1.292 -11.322 1.00 95.12 104 ASP A O 1
ATOM 845 N N . GLU A 1 105 ? 5.572 0.280 -10.530 1.00 97.31 105 GLU A N 1
ATOM 846 C CA . GLU A 1 105 ? 5.056 0.708 -11.836 1.00 97.31 105 GLU A CA 1
ATOM 847 C C . GLU A 1 105 ? 6.112 1.452 -12.658 1.00 97.31 105 GLU A C 1
ATOM 849 O O . GLU A 1 105 ? 6.322 1.122 -13.826 1.00 97.31 105 GLU A O 1
ATOM 854 N N . LEU A 1 106 ? 6.844 2.387 -12.045 1.00 96.62 106 LEU A N 1
ATOM 855 C CA . LEU A 1 106 ? 7.944 3.103 -12.692 1.00 96.62 106 LEU A CA 1
ATOM 856 C C . LEU A 1 106 ? 9.058 2.151 -13.125 1.00 96.62 106 LEU A C 1
ATOM 858 O O . LEU A 1 106 ? 9.593 2.308 -14.215 1.00 96.62 106 LEU A O 1
ATOM 862 N N . ASN A 1 107 ? 9.386 1.141 -12.315 1.00 95.00 107 ASN A N 1
ATOM 863 C CA . ASN A 1 107 ? 10.350 0.107 -12.695 1.00 95.00 107 ASN A CA 1
ATOM 864 C C . ASN A 1 107 ? 9.913 -0.644 -13.956 1.00 95.00 107 ASN A C 1
ATOM 866 O O . ASN A 1 107 ? 10.710 -0.819 -14.875 1.00 95.00 107 ASN A O 1
ATOM 870 N N . LYS A 1 108 ? 8.643 -1.061 -14.025 1.00 95.88 108 LYS A N 1
ATOM 871 C CA . LYS A 1 108 ? 8.101 -1.725 -15.220 1.00 95.88 108 LYS A CA 1
ATOM 872 C C . LYS A 1 108 ? 8.123 -0.797 -16.431 1.00 95.88 108 LYS A C 1
ATOM 874 O O . LYS A 1 108 ? 8.530 -1.229 -17.504 1.00 95.88 108 LYS A O 1
ATOM 879 N N . ALA A 1 109 ? 7.720 0.461 -16.254 1.00 95.69 109 ALA A N 1
ATOM 880 C CA . ALA A 1 109 ? 7.718 1.454 -17.321 1.00 95.69 109 ALA A CA 1
ATOM 881 C C . ALA A 1 109 ? 9.134 1.713 -17.854 1.00 95.69 109 ALA A C 1
ATOM 883 O O . ALA A 1 109 ? 9.338 1.682 -19.063 1.00 95.69 109 ALA A O 1
ATOM 884 N N . VAL A 1 110 ? 10.118 1.893 -16.966 1.00 93.00 110 VAL A N 1
ATOM 885 C CA . VAL A 1 110 ? 11.531 2.041 -17.342 1.00 93.00 110 VAL A CA 1
ATOM 886 C C . VAL A 1 110 ? 12.004 0.821 -18.124 1.00 93.00 110 VAL A C 1
ATOM 888 O O . VAL A 1 110 ? 12.568 1.000 -19.193 1.00 93.00 110 VAL A O 1
ATOM 891 N N . ASN A 1 111 ? 11.724 -0.401 -17.662 1.00 92.38 111 ASN A N 1
ATOM 892 C CA . ASN A 1 111 ? 12.156 -1.611 -18.367 1.00 92.38 111 ASN A CA 1
ATOM 893 C C . ASN A 1 111 ? 11.568 -1.699 -19.782 1.00 92.38 111 ASN A C 1
ATOM 895 O O . ASN A 1 111 ? 12.313 -1.884 -20.739 1.00 92.38 111 ASN A O 1
ATOM 899 N N . ILE A 1 112 ? 10.254 -1.493 -19.927 1.00 93.69 112 ILE A N 1
ATOM 900 C CA . ILE A 1 112 ? 9.576 -1.528 -21.233 1.00 93.69 112 ILE A CA 1
ATOM 901 C C . ILE A 1 112 ? 10.140 -0.453 -22.171 1.00 93.69 112 ILE A C 1
ATOM 903 O O . ILE A 1 112 ? 10.386 -0.712 -23.349 1.00 93.69 112 ILE A O 1
ATOM 907 N N . MET A 1 113 ? 10.354 0.760 -21.656 1.00 90.38 113 MET A N 1
ATOM 908 C CA . MET A 1 113 ? 10.892 1.869 -22.442 1.00 90.38 113 MET A CA 1
ATOM 909 C C . MET A 1 113 ? 12.350 1.628 -22.842 1.00 90.38 113 MET A C 1
ATOM 911 O O . MET A 1 113 ? 12.715 1.914 -23.978 1.00 90.38 113 MET A O 1
ATOM 915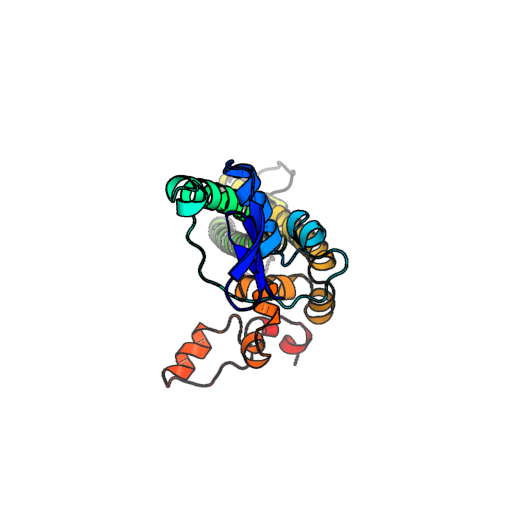 N N . THR A 1 114 ? 13.168 1.055 -21.957 1.00 89.94 114 THR A N 1
ATOM 916 C CA . THR A 1 114 ? 14.557 0.683 -22.254 1.00 89.94 114 THR A CA 1
ATOM 917 C C . THR A 1 114 ? 14.630 -0.413 -23.315 1.00 89.94 114 THR A C 1
ATOM 919 O O . THR A 1 114 ? 15.427 -0.295 -24.241 1.00 89.94 114 THR A O 1
ATOM 922 N N . GLU A 1 115 ? 13.778 -1.442 -23.245 1.00 88.50 115 GLU A N 1
ATOM 923 C CA . GLU A 1 115 ? 13.685 -2.474 -24.290 1.00 88.50 115 GLU A CA 1
ATOM 924 C C . GLU A 1 115 ? 13.284 -1.860 -25.639 1.00 88.50 115 GLU A C 1
ATOM 926 O O . GLU A 1 115 ? 13.915 -2.127 -26.664 1.00 88.50 115 GLU A O 1
ATOM 931 N N . ARG A 1 116 ? 12.289 -0.961 -25.640 1.00 89.00 116 ARG A N 1
ATOM 932 C CA . ARG A 1 116 ? 11.851 -0.248 -26.849 1.00 89.00 116 ARG A CA 1
ATOM 933 C C . ARG A 1 116 ? 12.954 0.638 -27.430 1.00 89.00 116 ARG A C 1
ATOM 935 O O . ARG A 1 116 ? 13.145 0.641 -28.646 1.00 89.00 116 ARG A O 1
ATOM 942 N N . PHE A 1 117 ? 13.672 1.366 -26.576 1.00 86.00 117 PHE A N 1
ATOM 943 C CA . PHE A 1 117 ? 14.815 2.185 -26.970 1.00 86.00 117 PHE A CA 1
ATOM 944 C C . PHE A 1 117 ? 15.910 1.318 -27.591 1.00 86.00 117 PHE A C 1
ATOM 946 O O . PHE A 1 117 ? 16.386 1.633 -28.676 1.00 86.00 117 PHE A O 1
ATOM 953 N N . ALA A 1 118 ? 16.265 0.201 -26.952 1.00 83.44 118 ALA A N 1
ATOM 954 C CA . ALA A 1 118 ? 17.300 -0.706 -27.437 1.00 83.44 118 ALA A CA 1
ATOM 955 C C . ALA A 1 118 ? 16.952 -1.309 -28.807 1.00 83.44 118 ALA A C 1
ATOM 957 O O . ALA A 1 118 ? 17.809 -1.359 -29.693 1.00 83.44 118 ALA A O 1
ATOM 958 N N . GLU A 1 119 ? 15.700 -1.731 -29.012 1.00 84.31 119 GLU A N 1
ATOM 959 C CA . GLU A 1 119 ? 15.230 -2.229 -30.309 1.00 84.31 119 GLU A CA 1
ATOM 960 C C . GLU A 1 119 ? 15.338 -1.164 -31.402 1.00 84.31 119 GLU A C 1
ATOM 962 O O . GLU A 1 119 ? 15.891 -1.440 -32.466 1.00 84.31 119 GLU A O 1
ATOM 967 N N . TRP A 1 120 ? 14.850 0.051 -31.140 1.00 83.25 120 TRP A N 1
ATOM 968 C CA . TRP A 1 120 ? 14.869 1.132 -32.125 1.00 83.25 120 TRP A CA 1
ATOM 969 C C . TRP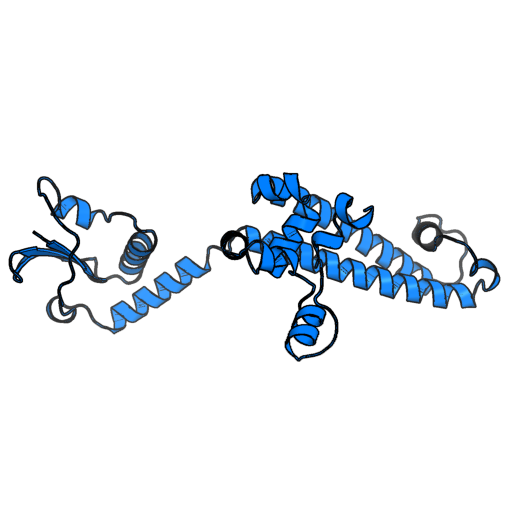 A 1 120 ? 16.302 1.598 -32.416 1.00 83.25 120 TRP A C 1
ATOM 971 O O . TRP A 1 120 ? 16.705 1.684 -33.574 1.00 83.25 120 TRP A O 1
ATOM 981 N N . TYR A 1 121 ? 17.117 1.778 -31.379 1.00 79.81 121 TYR A N 1
ATOM 982 C CA . TYR A 1 121 ? 18.536 2.099 -31.507 1.00 79.81 121 TYR A CA 1
ATOM 983 C C . TYR A 1 121 ? 19.288 1.084 -32.380 1.00 79.81 121 TYR A C 1
ATOM 985 O O . TYR A 1 121 ? 20.073 1.461 -33.250 1.00 79.81 121 TYR A O 1
ATOM 993 N N . SER A 1 122 ? 18.988 -0.207 -32.208 1.00 79.00 122 SER A N 1
ATOM 994 C CA . SER A 1 122 ? 19.624 -1.295 -32.961 1.00 79.00 122 SER A CA 1
ATOM 995 C C . SER A 1 122 ? 19.353 -1.254 -34.471 1.00 79.00 122 SER A C 1
ATOM 997 O O . SER A 1 122 ? 20.127 -1.846 -35.219 1.00 79.00 122 SER A O 1
ATOM 999 N N . TYR A 1 123 ? 18.289 -0.590 -34.945 1.00 78.38 123 TYR A N 1
ATOM 1000 C CA . TYR A 1 123 ? 18.072 -0.394 -36.388 1.00 78.38 123 TYR A CA 1
ATOM 1001 C C . TYR A 1 123 ? 19.061 0.605 -36.989 1.00 78.38 123 TYR A C 1
ATOM 1003 O O . TYR A 1 123 ? 19.448 0.457 -38.145 1.00 78.38 123 TYR A O 1
ATOM 1011 N N . HIS A 1 124 ? 19.473 1.604 -36.208 1.00 70.19 124 HIS A N 1
ATOM 1012 C CA . HIS A 1 124 ? 20.432 2.616 -36.644 1.00 70.19 124 HIS A CA 1
ATOM 1013 C C . HIS A 1 124 ? 21.880 2.159 -36.423 1.00 70.19 124 HIS A C 1
ATOM 1015 O O . HIS A 1 124 ? 22.745 2.464 -37.239 1.00 70.19 124 HIS A O 1
ATOM 1021 N N . PHE A 1 125 ? 22.137 1.384 -35.362 1.00 71.25 125 PHE A N 1
ATOM 1022 C CA . PHE A 1 125 ? 23.477 0.921 -34.982 1.00 71.25 125 PHE A CA 1
ATOM 1023 C C . PHE A 1 125 ? 23.494 -0.585 -34.649 1.00 71.25 125 PHE A C 1
ATOM 1025 O O . PHE A 1 125 ? 23.661 -0.973 -33.488 1.00 71.25 125 PHE A O 1
ATOM 1032 N N . PRO A 1 126 ? 23.329 -1.468 -35.653 1.00 67.69 126 PRO A N 1
ATOM 1033 C CA . PRO A 1 126 ? 23.214 -2.914 -35.440 1.00 67.69 126 PRO A CA 1
ATOM 1034 C C . PRO A 1 126 ? 24.467 -3.562 -34.826 1.00 67.69 126 PRO A C 1
ATOM 1036 O O . PRO A 1 126 ? 24.356 -4.601 -34.172 1.00 67.69 126 PRO A O 1
ATOM 1039 N N . GLU A 1 127 ? 25.645 -2.950 -34.982 1.00 65.62 127 GLU A N 1
ATOM 1040 C CA . GLU A 1 127 ? 26.910 -3.463 -34.433 1.00 65.62 127 GLU A CA 1
ATOM 1041 C C . GLU A 1 127 ? 27.077 -3.214 -32.922 1.00 65.62 127 GLU A C 1
ATOM 1043 O O . GLU A 1 127 ? 27.832 -3.924 -32.260 1.00 65.62 127 GLU A O 1
ATOM 1048 N N . GLU A 1 128 ? 26.321 -2.278 -32.334 1.00 64.44 128 GLU A N 1
ATOM 1049 C CA . GLU A 1 128 ? 26.419 -1.934 -30.904 1.00 64.44 128 GLU A CA 1
ATOM 1050 C C . GLU A 1 128 ? 25.542 -2.801 -29.986 1.00 64.44 128 GLU A C 1
ATOM 1052 O O . GLU A 1 128 ? 25.543 -2.636 -28.767 1.00 64.44 128 GLU A O 1
ATOM 1057 N N . LYS A 1 129 ? 24.812 -3.765 -30.553 1.00 58.50 129 LYS A N 1
ATOM 1058 C CA . LYS A 1 129 ? 23.796 -4.555 -29.845 1.00 58.50 129 LYS A CA 1
ATOM 1059 C C . LYS A 1 129 ? 24.359 -5.534 -28.806 1.00 58.50 129 LYS A C 1
ATOM 1061 O O . LYS A 1 129 ? 23.606 -6.029 -27.972 1.00 58.50 129 LYS A O 1
ATOM 1066 N N . LYS A 1 130 ? 25.648 -5.885 -28.890 1.00 52.41 130 LYS A N 1
ATOM 1067 C CA . LYS A 1 130 ? 26.174 -7.085 -28.221 1.00 52.41 130 LYS A CA 1
ATOM 1068 C C . LYS A 1 130 ? 26.648 -6.908 -26.783 1.00 52.41 130 LYS A C 1
ATOM 1070 O O . LYS A 1 130 ? 26.646 -7.908 -26.080 1.00 52.41 130 LYS A O 1
ATOM 1075 N N . GLU A 1 131 ? 27.030 -5.716 -26.324 1.00 51.84 131 GLU A N 1
ATOM 1076 C CA . GLU A 1 131 ? 27.661 -5.607 -24.995 1.00 51.84 131 GLU A CA 1
ATOM 1077 C C . GLU A 1 131 ? 27.805 -4.154 -24.506 1.00 51.84 131 GLU A C 1
ATOM 1079 O O . GLU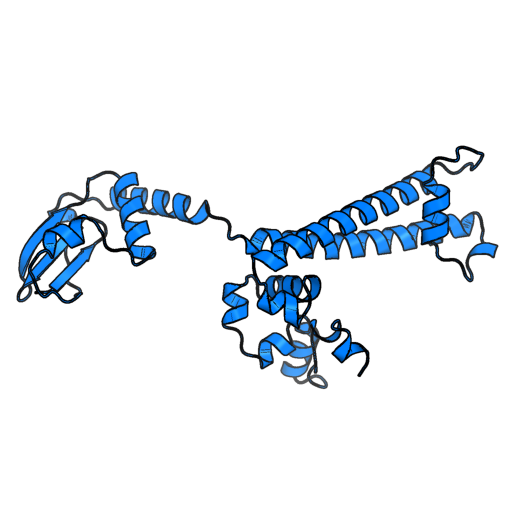 A 1 131 ? 28.895 -3.689 -24.181 1.00 51.84 131 GLU A O 1
ATOM 1084 N N . LYS A 1 132 ? 26.711 -3.387 -24.475 1.00 55.22 132 LYS A N 1
ATOM 1085 C CA . LYS A 1 132 ? 26.719 -2.062 -23.836 1.00 55.22 132 LYS A CA 1
ATOM 1086 C C . LYS A 1 132 ? 25.569 -1.925 -22.861 1.00 55.22 132 LYS A C 1
ATOM 1088 O O . LYS A 1 132 ? 24.455 -2.375 -23.128 1.00 55.22 132 LYS A O 1
ATOM 1093 N N . ASP A 1 133 ? 25.851 -1.272 -21.738 1.00 69.25 133 ASP A N 1
ATOM 1094 C CA . ASP A 1 133 ? 24.810 -0.807 -20.840 1.00 69.25 133 ASP A CA 1
ATOM 1095 C C . ASP A 1 133 ? 24.005 0.267 -21.584 1.00 69.25 133 ASP A C 1
ATOM 1097 O O . ASP A 1 133 ? 24.447 1.405 -21.760 1.00 69.25 133 ASP A O 1
ATOM 1101 N N . PHE A 1 134 ? 22.828 -0.111 -22.091 1.00 69.38 134 PHE A N 1
ATOM 1102 C CA . PHE A 1 134 ? 21.944 0.807 -22.809 1.00 69.38 134 PHE A CA 1
ATOM 1103 C C . PHE A 1 134 ? 21.585 2.026 -21.956 1.00 69.38 134 PHE A C 1
ATOM 1105 O O . PHE A 1 134 ? 21.264 3.066 -22.518 1.00 69.38 134 PHE A O 1
ATOM 1112 N N . MET A 1 135 ? 21.712 1.950 -20.627 1.00 67.94 135 MET A N 1
ATOM 1113 C CA . MET A 1 135 ? 21.571 3.100 -19.735 1.00 67.94 135 MET A CA 1
ATOM 1114 C C . MET A 1 135 ? 22.634 4.171 -19.979 1.00 67.94 135 MET A C 1
ATOM 1116 O O . MET A 1 135 ? 22.317 5.357 -19.928 1.00 67.94 135 MET A O 1
ATOM 1120 N N . GLU A 1 136 ? 23.875 3.785 -20.276 1.00 72.56 136 GLU A N 1
ATOM 1121 C CA . GLU A 1 136 ? 24.947 4.728 -20.610 1.00 72.56 136 GLU A CA 1
ATOM 1122 C C . GLU A 1 136 ? 24.710 5.380 -21.971 1.00 72.56 136 GLU A C 1
ATOM 1124 O O . GLU A 1 136 ? 24.973 6.569 -22.149 1.00 72.56 136 GLU A O 1
ATOM 1129 N N . ILE A 1 137 ? 24.182 4.618 -22.932 1.00 71.81 137 ILE A N 1
ATOM 1130 C CA . ILE A 1 137 ? 23.794 5.140 -24.246 1.00 71.81 137 ILE A CA 1
ATOM 1131 C C . ILE A 1 137 ? 22.627 6.118 -24.076 1.00 71.81 137 ILE A C 1
ATOM 1133 O O . ILE A 1 137 ? 22.716 7.257 -24.520 1.00 71.81 137 ILE A O 1
ATOM 1137 N N . ILE A 1 138 ? 21.579 5.728 -23.352 1.00 70.62 138 ILE A N 1
ATOM 1138 C CA . ILE A 1 138 ? 20.439 6.588 -23.010 1.00 70.62 138 ILE A CA 1
ATOM 1139 C C . ILE A 1 138 ? 20.915 7.868 -22.311 1.00 70.62 138 ILE A C 1
ATOM 1141 O O . ILE A 1 138 ? 20.461 8.952 -22.661 1.00 70.62 138 ILE A O 1
ATOM 1145 N N . ALA A 1 139 ? 21.864 7.773 -21.377 1.00 67.75 139 ALA A N 1
ATOM 1146 C CA . ALA A 1 139 ? 22.428 8.932 -20.686 1.00 67.75 139 ALA A CA 1
ATOM 1147 C C . ALA A 1 139 ? 23.210 9.869 -21.621 1.00 67.75 139 ALA A C 1
ATOM 1149 O O . ALA A 1 139 ? 23.153 11.084 -21.439 1.00 67.75 139 ALA A O 1
ATOM 1150 N N . LYS A 1 140 ? 23.906 9.326 -22.628 1.00 68.94 140 LYS A N 1
ATOM 1151 C CA . LYS A 1 140 ? 24.590 10.115 -23.666 1.00 68.94 140 LYS A CA 1
ATOM 1152 C C . LYS A 1 140 ? 23.601 10.794 -24.614 1.00 68.94 140 LYS A C 1
ATOM 1154 O O . LYS A 1 140 ? 23.767 11.969 -24.909 1.00 68.94 140 LYS A O 1
ATOM 1159 N N . TYR A 1 141 ? 22.557 10.085 -25.042 1.00 65.00 141 TYR A N 1
ATOM 1160 C CA . TYR A 1 141 ? 21.523 10.625 -25.933 1.00 65.00 141 TYR A CA 1
ATOM 1161 C C . TYR A 1 141 ? 20.585 11.625 -25.237 1.00 65.00 141 TYR A C 1
ATOM 1163 O O . TYR A 1 141 ? 20.125 12.570 -25.869 1.00 65.00 141 TYR A O 1
ATOM 1171 N N . GLY A 1 142 ? 20.322 11.448 -23.940 1.00 57.47 142 GLY A N 1
ATOM 1172 C CA . GLY A 1 142 ? 19.525 12.364 -23.118 1.00 57.47 142 GLY A CA 1
ATOM 1173 C C . GLY A 1 142 ? 20.330 13.481 -22.436 1.00 57.47 142 GLY A C 1
ATOM 1174 O O . GLY A 1 142 ? 19.797 14.152 -21.550 1.00 57.47 142 GLY A O 1
ATOM 1175 N N . GLY A 1 143 ? 21.612 13.648 -22.786 1.00 56.38 143 GLY A N 1
ATOM 1176 C CA . GLY A 1 143 ? 22.489 14.725 -22.315 1.00 56.38 143 GLY A CA 1
ATOM 1177 C C . GLY A 1 143 ? 22.437 15.980 -23.202 1.00 56.38 143 GLY A C 1
ATOM 1178 O O . GLY A 1 143 ? 21.950 15.949 -24.328 1.00 56.38 143 GLY A O 1
ATOM 1179 N N . GLU A 1 144 ? 22.949 17.107 -22.696 1.00 48.44 144 GLU A N 1
ATOM 1180 C CA . GLU A 1 144 ? 22.907 18.423 -23.366 1.00 48.44 144 GLU A CA 1
ATOM 1181 C C . GLU A 1 144 ? 23.861 18.585 -24.571 1.00 48.44 144 GLU A C 1
ATOM 1183 O O . GLU A 1 144 ? 23.861 19.652 -25.186 1.00 48.44 144 GLU A O 1
ATOM 1188 N N . ASP A 1 145 ? 24.635 17.566 -24.963 1.00 46.34 145 ASP A N 1
ATOM 1189 C CA . ASP A 1 145 ? 25.525 17.653 -26.131 1.00 46.34 145 ASP A CA 1
ATOM 1190 C C . ASP A 1 145 ? 24.725 17.564 -27.444 1.00 46.34 145 ASP A C 1
ATOM 1192 O O . ASP A 1 145 ? 24.370 16.502 -27.953 1.00 46.34 145 ASP A O 1
ATOM 1196 N N . ARG A 1 146 ? 24.400 18.747 -27.980 1.00 52.56 146 ARG A N 1
ATOM 1197 C CA . ARG A 1 146 ? 23.556 19.000 -29.164 1.00 52.56 146 ARG A CA 1
ATOM 1198 C C . ARG A 1 146 ? 24.284 18.821 -30.500 1.00 52.56 146 ARG A C 1
ATOM 1200 O O . ARG A 1 146 ? 24.081 19.615 -31.419 1.00 52.56 146 ARG A O 1
ATOM 1207 N N . THR A 1 147 ? 25.138 17.820 -30.641 1.00 47.25 147 THR A N 1
ATOM 1208 C CA . THR A 1 147 ? 25.949 17.665 -31.855 1.00 47.25 147 THR A CA 1
ATOM 1209 C C . THR A 1 147 ? 25.615 16.370 -32.588 1.00 47.25 147 THR A C 1
ATOM 1211 O O . THR A 1 147 ? 26.223 15.328 -32.387 1.00 47.25 147 THR A O 1
ATOM 1214 N N . ASN A 1 148 ? 24.651 16.512 -33.507 1.00 51.16 148 ASN A N 1
ATOM 1215 C CA . ASN A 1 148 ? 24.407 15.671 -34.684 1.00 51.16 148 ASN A CA 1
ATOM 1216 C C . ASN A 1 148 ? 23.922 14.228 -34.459 1.00 51.16 148 ASN A C 1
ATOM 1218 O O . ASN A 1 148 ? 24.647 13.279 -34.743 1.00 51.16 148 ASN A O 1
ATOM 1222 N N . SER A 1 149 ? 22.643 14.038 -34.118 1.00 51.56 149 SER A N 1
ATOM 1223 C CA . SER A 1 149 ? 21.969 12.769 -34.437 1.00 51.56 149 SER A CA 1
ATOM 1224 C C . SER A 1 149 ? 20.592 13.025 -35.039 1.00 51.56 149 SER A C 1
ATOM 1226 O O . SER A 1 149 ? 19.744 13.640 -34.398 1.00 51.56 149 SER A O 1
ATOM 1228 N N . GLU A 1 150 ? 20.369 12.531 -36.251 1.00 55.22 150 GLU A N 1
ATOM 1229 C CA . GLU A 1 150 ? 19.177 12.711 -37.093 1.00 55.22 150 GLU A CA 1
ATOM 1230 C C . GLU A 1 150 ? 17.880 12.066 -36.539 1.00 55.22 150 GLU A C 1
ATOM 1232 O O . GLU A 1 150 ? 16.900 11.937 -37.263 1.00 55.22 150 GLU A O 1
ATOM 1237 N N . ASN A 1 151 ? 17.827 11.676 -35.257 1.00 65.81 151 ASN A N 1
ATOM 1238 C CA . ASN A 1 151 ? 16.715 10.924 -34.664 1.00 65.81 151 ASN A CA 1
ATOM 1239 C C . ASN A 1 151 ? 16.146 11.596 -33.401 1.00 65.81 151 ASN A C 1
ATOM 1241 O O . ASN A 1 151 ? 16.310 11.083 -32.290 1.00 65.81 151 ASN A O 1
ATOM 1245 N N . GLU A 1 152 ? 15.428 12.711 -33.571 1.00 72.94 152 GLU A N 1
ATOM 1246 C CA . GLU A 1 152 ? 14.658 13.364 -32.491 1.00 72.94 152 GLU A CA 1
ATOM 1247 C C . GLU A 1 152 ? 13.796 12.380 -31.661 1.00 72.94 152 GLU A C 1
ATOM 1249 O O . GLU A 1 152 ? 13.856 12.439 -30.433 1.00 72.94 152 GLU A O 1
ATOM 1254 N N . PRO A 1 153 ? 13.101 11.382 -32.252 1.00 81.06 153 PRO A N 1
ATOM 1255 C CA . PRO A 1 153 ? 12.248 10.480 -31.471 1.00 81.06 153 PRO A CA 1
ATOM 1256 C C . PRO A 1 153 ? 12.993 9.548 -30.498 1.00 81.06 153 PRO A C 1
ATOM 1258 O O . PRO A 1 153 ? 12.468 9.202 -29.438 1.00 81.06 153 PRO A O 1
ATOM 1261 N N . LEU A 1 154 ? 14.220 9.121 -30.832 1.00 79.88 154 LEU A N 1
ATOM 1262 C CA . LEU A 1 154 ? 15.038 8.297 -29.928 1.00 79.88 154 LEU A CA 1
ATOM 1263 C C . LEU A 1 154 ? 15.475 9.101 -28.704 1.00 79.88 154 LEU A C 1
ATOM 1265 O O . LEU A 1 154 ? 15.525 8.572 -27.591 1.00 79.88 154 LEU A O 1
ATOM 1269 N N . LYS A 1 155 ? 15.757 10.387 -28.913 1.00 80.81 155 LYS A N 1
ATOM 1270 C CA . LYS A 1 155 ? 16.125 11.312 -27.850 1.00 80.81 155 LYS A CA 1
ATOM 1271 C C . LYS A 1 155 ? 14.972 11.531 -26.871 1.00 80.81 155 LYS A C 1
ATOM 1273 O O . LYS A 1 155 ? 15.186 11.400 -25.668 1.00 80.81 155 LYS A O 1
ATOM 1278 N N . ASP A 1 156 ? 13.755 11.745 -27.363 1.00 85.56 156 ASP A N 1
ATOM 1279 C CA . ASP A 1 156 ? 12.570 11.925 -26.509 1.00 85.56 156 ASP A CA 1
ATOM 1280 C C . ASP A 1 156 ? 12.318 10.712 -25.595 1.00 85.56 156 ASP A C 1
ATOM 1282 O O . ASP A 1 156 ? 11.988 10.847 -24.408 1.00 85.56 156 ASP A O 1
ATOM 1286 N N . ILE A 1 157 ? 12.517 9.500 -26.127 1.00 86.44 157 ILE A N 1
ATOM 1287 C CA . ILE A 1 157 ? 12.418 8.259 -25.349 1.00 86.44 157 ILE A CA 1
ATOM 1288 C C . ILE A 1 157 ? 13.519 8.202 -24.286 1.00 86.44 157 ILE A C 1
ATOM 1290 O O . ILE A 1 157 ? 13.230 7.887 -23.128 1.00 86.44 157 ILE A O 1
ATOM 1294 N N . ALA A 1 158 ? 14.762 8.525 -24.650 1.00 86.44 158 ALA A N 1
ATOM 1295 C CA . ALA A 1 158 ? 15.886 8.535 -23.718 1.00 86.44 158 ALA A CA 1
ATOM 1296 C C . ALA A 1 158 ? 15.670 9.531 -22.563 1.00 86.44 158 ALA A C 1
ATOM 1298 O O . ALA A 1 158 ? 15.816 9.169 -21.391 1.00 86.44 158 ALA A O 1
ATOM 1299 N N . GLU A 1 159 ? 15.245 10.758 -22.868 1.00 87.81 159 GLU A N 1
ATOM 1300 C CA . GLU A 1 159 ? 14.928 11.783 -21.868 1.00 87.81 159 GLU A CA 1
ATOM 1301 C C . GLU A 1 159 ? 13.788 11.345 -20.940 1.00 87.81 159 GLU A C 1
ATOM 1303 O O . GLU A 1 159 ? 13.878 11.500 -19.715 1.00 87.81 159 GLU A O 1
ATOM 1308 N N . SER A 1 160 ? 12.749 10.719 -21.500 1.00 91.12 160 SER A N 1
ATOM 1309 C CA . SER A 1 160 ? 11.636 10.162 -20.727 1.00 91.12 160 SER A CA 1
ATOM 1310 C C . SER A 1 160 ? 12.108 9.079 -19.753 1.00 91.12 160 SER A C 1
ATOM 1312 O O . SER A 1 160 ? 11.747 9.116 -18.574 1.00 91.12 160 SER A O 1
ATOM 1314 N N . ILE A 1 161 ? 12.962 8.149 -20.198 1.00 90.94 161 ILE A N 1
ATOM 1315 C CA . ILE A 1 161 ? 13.536 7.094 -19.343 1.00 90.94 161 ILE A CA 1
ATOM 1316 C C . ILE A 1 161 ? 14.320 7.709 -18.177 1.00 90.94 161 ILE A C 1
ATOM 1318 O O . ILE A 1 161 ? 14.102 7.338 -17.018 1.00 90.94 161 ILE A O 1
ATOM 1322 N N . ILE A 1 162 ? 15.178 8.697 -18.453 1.00 90.44 162 ILE A N 1
ATOM 1323 C CA . ILE A 1 162 ? 15.953 9.407 -17.423 1.00 90.44 162 ILE A CA 1
ATOM 1324 C C . ILE A 1 162 ? 15.017 10.129 -16.441 1.00 90.44 162 ILE A C 1
ATOM 1326 O O . ILE A 1 162 ? 15.235 10.098 -15.225 1.00 90.44 162 ILE A O 1
ATOM 1330 N N . GLY A 1 163 ? 13.956 10.768 -16.938 1.00 92.25 163 GLY A N 1
ATOM 1331 C CA . GLY A 1 163 ? 12.943 11.432 -16.117 1.00 92.25 163 GLY A CA 1
ATOM 1332 C C . GLY A 1 163 ? 12.210 10.469 -15.176 1.00 92.25 163 GLY A C 1
ATOM 1333 O O . GLY A 1 163 ? 12.048 10.760 -13.980 1.00 92.25 163 GLY A O 1
ATOM 1334 N N . LEU A 1 164 ? 11.824 9.294 -15.680 1.00 94.00 164 LEU A N 1
ATOM 1335 C CA . LEU A 1 164 ? 11.191 8.235 -14.890 1.00 94.00 164 LEU A CA 1
ATOM 1336 C C . LEU A 1 164 ? 12.143 7.698 -13.813 1.00 94.00 164 LEU A C 1
ATOM 1338 O O . LEU A 1 164 ? 11.742 7.571 -12.655 1.00 94.00 164 LEU A O 1
ATOM 1342 N N . GLN A 1 165 ? 13.419 7.482 -14.141 1.00 92.56 165 GLN A N 1
ATOM 1343 C CA . GLN A 1 165 ? 14.436 7.047 -13.174 1.00 92.56 165 GLN A CA 1
ATOM 1344 C C . GLN A 1 165 ? 14.688 8.080 -12.077 1.00 92.56 165 GLN A C 1
ATOM 1346 O O . GLN A 1 165 ? 14.710 7.742 -10.892 1.00 92.56 165 GLN A O 1
ATOM 1351 N N . LYS A 1 166 ? 14.810 9.363 -12.439 1.00 94.56 166 LYS A N 1
ATOM 1352 C CA . LYS A 1 166 ? 14.921 10.455 -11.459 1.00 94.56 166 LYS A CA 1
ATOM 1353 C C . LYS A 1 166 ? 13.712 10.471 -10.524 1.00 94.56 166 LYS A C 1
ATOM 1355 O O . LYS A 1 166 ? 13.868 10.642 -9.315 1.00 94.56 166 LYS A O 1
ATOM 1360 N N . THR A 1 167 ? 12.510 10.264 -11.059 1.00 96.38 167 THR A N 1
ATOM 1361 C CA . THR A 1 167 ? 11.273 10.206 -10.265 1.00 96.38 167 THR A CA 1
ATOM 1362 C C . THR A 1 167 ? 11.245 9.005 -9.330 1.00 96.38 167 THR A C 1
ATOM 1364 O O . THR A 1 167 ? 10.987 9.184 -8.140 1.00 96.38 167 THR A O 1
ATOM 1367 N N . LYS A 1 168 ? 11.603 7.818 -9.825 1.00 95.88 168 LYS A N 1
ATOM 1368 C CA . LYS A 1 168 ? 11.755 6.604 -9.018 1.00 95.88 168 LYS A CA 1
ATOM 1369 C C . LYS A 1 168 ? 12.712 6.835 -7.845 1.00 95.88 168 LYS A C 1
ATOM 1371 O O . LYS A 1 168 ? 12.325 6.619 -6.702 1.00 95.88 168 LYS A O 1
ATOM 1376 N N . ASN A 1 169 ? 13.906 7.372 -8.100 1.00 96.12 169 ASN A N 1
ATOM 1377 C CA . ASN A 1 169 ? 14.910 7.624 -7.059 1.00 96.12 169 ASN A CA 1
ATOM 1378 C C . ASN A 1 169 ? 14.418 8.631 -6.001 1.00 96.12 169 ASN A C 1
ATOM 1380 O O . ASN A 1 169 ? 14.770 8.535 -4.824 1.00 96.12 169 ASN A O 1
ATOM 1384 N N . ARG A 1 170 ? 13.593 9.615 -6.394 1.00 97.25 170 ARG A N 1
ATOM 1385 C CA . ARG A 1 170 ? 12.941 10.531 -5.439 1.00 97.25 170 ARG A CA 1
ATOM 1386 C C . ARG A 1 170 ? 11.925 9.802 -4.562 1.00 97.25 170 ARG A C 1
ATOM 1388 O O . ARG A 1 170 ? 11.906 10.044 -3.355 1.00 97.25 170 ARG A O 1
ATOM 1395 N N . LEU A 1 171 ? 11.116 8.916 -5.143 1.00 96.81 171 LEU A N 1
ATOM 1396 C CA . LEU A 1 171 ? 10.144 8.118 -4.396 1.00 96.81 171 LEU A CA 1
ATOM 1397 C C . LEU A 1 171 ? 10.826 7.122 -3.453 1.00 96.81 171 LEU A C 1
ATOM 1399 O O . LEU A 1 171 ? 10.397 7.002 -2.312 1.00 96.81 171 LEU A O 1
ATOM 1403 N N . GLU A 1 172 ? 11.918 6.478 -3.864 1.00 96.50 172 GLU A N 1
ATOM 1404 C CA . GLU A 1 172 ? 12.695 5.586 -2.990 1.00 96.50 172 GLU A CA 1
ATOM 1405 C C . GLU A 1 172 ? 13.223 6.331 -1.757 1.00 96.50 172 GLU A C 1
ATOM 1407 O O . GLU A 1 172 ? 13.025 5.884 -0.627 1.00 96.50 172 GLU A O 1
ATOM 1412 N N . LYS A 1 173 ? 13.794 7.531 -1.944 1.00 97.19 173 LYS A N 1
ATOM 1413 C CA . LYS A 1 173 ? 14.228 8.394 -0.828 1.00 97.19 173 LYS A CA 1
ATOM 1414 C C . LYS A 1 173 ? 13.067 8.826 0.069 1.00 97.19 173 LYS A C 1
ATOM 1416 O O . LYS A 1 173 ? 13.246 8.976 1.279 1.00 97.19 173 LYS A O 1
ATOM 1421 N N . TYR A 1 174 ? 11.891 9.071 -0.507 1.00 96.62 174 TYR A N 1
ATOM 1422 C CA . TYR A 1 174 ? 10.683 9.375 0.259 1.00 96.62 174 TYR A CA 1
ATOM 1423 C C . TYR A 1 174 ? 10.249 8.172 1.104 1.00 96.62 174 TYR A C 1
ATOM 1425 O O . TYR A 1 174 ? 10.070 8.324 2.312 1.00 96.62 174 TYR A O 1
ATOM 1433 N N . VAL A 1 175 ? 10.153 6.980 0.506 1.00 96.69 175 VAL A N 1
ATOM 1434 C CA . VAL A 1 175 ? 9.801 5.736 1.206 1.00 96.69 175 VAL A CA 1
ATOM 1435 C C . VAL A 1 175 ? 10.797 5.449 2.321 1.00 96.69 175 VAL A C 1
ATOM 1437 O O . VAL A 1 175 ? 10.377 5.153 3.435 1.00 96.69 175 VAL A O 1
ATOM 1440 N N . GLU A 1 176 ? 12.098 5.615 2.079 1.00 96.19 176 GLU A N 1
ATOM 1441 C CA . GLU A 1 176 ? 13.125 5.421 3.103 1.00 96.19 176 GLU A CA 1
ATOM 1442 C C . GLU A 1 176 ? 12.905 6.329 4.323 1.00 96.19 176 GLU A C 1
ATOM 1444 O O . GLU A 1 176 ? 12.917 5.862 5.465 1.00 96.19 176 GLU A O 1
ATOM 1449 N N . LYS A 1 177 ? 12.680 7.629 4.100 1.00 96.44 177 LYS A N 1
ATOM 1450 C CA . LYS A 1 177 ? 12.439 8.592 5.187 1.00 96.44 177 LYS A CA 1
ATOM 1451 C C . LYS A 1 177 ? 11.136 8.304 5.928 1.00 96.44 177 LYS A C 1
ATOM 1453 O O . LYS A 1 177 ? 11.109 8.382 7.155 1.00 96.44 177 LYS A O 1
ATOM 1458 N N . SER A 1 178 ? 10.074 7.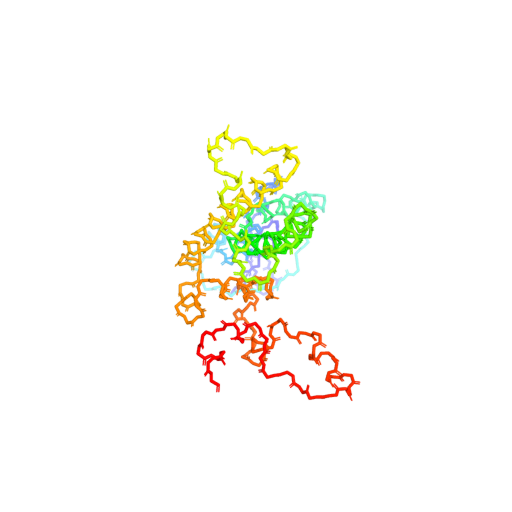981 5.196 1.00 95.62 178 SER A N 1
ATOM 1459 C CA . SER A 1 178 ? 8.757 7.692 5.765 1.00 95.62 178 SER A CA 1
ATOM 1460 C C . SER A 1 178 ? 8.765 6.389 6.566 1.00 95.62 178 SER A C 1
ATOM 1462 O O . SER A 1 178 ? 8.248 6.360 7.677 1.00 95.62 178 SER A O 1
ATOM 1464 N N . MET A 1 179 ? 9.433 5.340 6.082 1.00 96.25 179 MET A N 1
ATOM 1465 C CA . MET A 1 179 ? 9.530 4.053 6.779 1.00 96.25 179 MET A CA 1
ATOM 1466 C C . MET A 1 179 ? 10.316 4.125 8.083 1.00 96.25 179 MET A C 1
ATOM 1468 O O . MET A 1 179 ? 9.931 3.473 9.051 1.00 96.25 179 MET A O 1
ATOM 1472 N N . LYS A 1 180 ? 11.366 4.954 8.149 1.00 95.31 180 LYS A N 1
ATOM 1473 C CA . LYS A 1 180 ? 12.106 5.192 9.401 1.00 95.31 180 LYS A CA 1
ATOM 1474 C C . LYS A 1 180 ? 11.226 5.806 10.495 1.00 95.31 180 LYS A C 1
ATOM 1476 O O . LYS A 1 180 ? 11.485 5.570 11.669 1.00 95.31 180 LYS A O 1
ATOM 1481 N N . LYS A 1 181 ? 10.198 6.574 10.119 1.00 94.50 181 LYS A N 1
ATOM 1482 C CA . LYS A 1 181 ? 9.223 7.154 11.055 1.00 94.50 181 LYS A CA 1
ATOM 1483 C C . LYS A 1 181 ? 8.080 6.188 11.365 1.00 94.50 181 LYS A C 1
ATOM 1485 O O . LYS A 1 181 ? 7.742 6.006 12.526 1.00 94.50 181 LYS A O 1
ATOM 1490 N N . LEU A 1 182 ? 7.515 5.568 10.330 1.00 94.00 182 LEU A N 1
ATOM 1491 C CA . LEU A 1 182 ? 6.316 4.737 10.422 1.00 94.00 182 LEU A CA 1
ATOM 1492 C C . LEU A 1 182 ? 6.581 3.370 11.072 1.00 94.00 182 LEU A C 1
ATOM 1494 O O . LEU A 1 182 ? 5.803 2.918 11.906 1.00 94.00 182 LEU A O 1
ATOM 1498 N N . ALA A 1 183 ? 7.653 2.688 10.665 1.00 95.19 183 ALA A N 1
ATOM 1499 C CA . ALA A 1 183 ? 7.950 1.321 11.086 1.00 95.19 183 ALA A CA 1
ATOM 1500 C C . ALA A 1 183 ? 9.472 1.107 11.233 1.00 95.19 183 ALA A C 1
ATOM 1502 O O . ALA A 1 183 ? 10.073 0.365 10.446 1.00 95.19 183 ALA A O 1
ATOM 1503 N N . PRO A 1 184 ? 10.116 1.726 12.246 1.00 96.38 184 PRO A N 1
ATOM 1504 C CA . PRO A 1 184 ? 11.571 1.689 12.418 1.00 96.38 184 PRO A CA 1
ATOM 1505 C C . PRO A 1 184 ? 12.113 0.268 12.609 1.00 96.38 184 PRO A C 1
ATOM 1507 O O . PRO A 1 184 ? 13.117 -0.092 12.000 1.00 96.38 184 PRO A O 1
ATOM 1510 N N . ASN A 1 185 ? 11.411 -0.570 13.378 1.00 96.50 185 ASN A N 1
ATOM 1511 C CA . ASN A 1 185 ? 11.825 -1.952 13.636 1.00 96.50 185 ASN A CA 1
ATOM 1512 C C . ASN A 1 185 ? 11.795 -2.796 12.355 1.00 96.50 185 ASN A C 1
ATOM 1514 O O . ASN A 1 185 ? 12.754 -3.494 12.041 1.00 96.50 185 ASN A O 1
ATOM 1518 N N . LEU A 1 186 ? 10.718 -2.687 11.571 1.00 94.62 186 LEU A N 1
ATOM 1519 C CA . LEU A 1 186 ? 10.610 -3.395 10.295 1.00 94.62 186 LEU A CA 1
ATOM 1520 C C . LEU A 1 186 ? 11.669 -2.904 9.300 1.00 94.62 186 LEU A C 1
ATOM 1522 O O . LEU A 1 186 ? 12.294 -3.709 8.614 1.00 94.62 186 LEU A O 1
ATOM 1526 N N . SER A 1 187 ? 11.900 -1.588 9.261 1.00 95.19 187 SER A N 1
ATOM 1527 C CA . SER A 1 187 ? 12.932 -0.982 8.422 1.00 95.19 187 SER A CA 1
ATOM 1528 C C . SER A 1 187 ? 14.345 -1.418 8.814 1.00 95.19 187 SER A C 1
ATOM 1530 O O . SER A 1 187 ? 15.204 -1.457 7.939 1.00 95.19 187 SER A O 1
ATOM 1532 N N . TYR A 1 188 ? 14.601 -1.717 10.089 1.00 94.38 188 TYR A N 1
ATOM 1533 C CA . TYR A 1 188 ? 15.892 -2.220 10.556 1.00 94.38 188 TYR A CA 1
ATOM 1534 C C . TYR A 1 188 ? 16.138 -3.661 10.095 1.00 94.38 188 TYR A C 1
ATOM 1536 O O . TYR A 1 188 ? 17.208 -3.957 9.573 1.00 94.38 188 TYR A O 1
ATOM 1544 N N . PHE A 1 189 ? 15.141 -4.542 10.234 1.00 91.56 189 PHE A N 1
ATOM 1545 C CA . PHE A 1 189 ? 15.292 -5.961 9.895 1.00 91.56 189 PHE A CA 1
ATOM 1546 C C . PHE A 1 189 ? 15.229 -6.254 8.397 1.00 91.56 189 PHE A C 1
ATOM 1548 O O . PHE A 1 189 ? 16.056 -7.002 7.893 1.00 91.56 189 PHE A O 1
ATOM 1555 N N . ALA A 1 190 ? 14.232 -5.714 7.693 1.00 91.12 190 ALA A N 1
ATOM 1556 C CA . ALA A 1 190 ? 14.003 -6.027 6.281 1.00 91.12 190 ALA A CA 1
ATOM 1557 C C . ALA A 1 190 ? 14.607 -4.979 5.333 1.00 91.12 190 ALA A C 1
ATOM 1559 O O . ALA A 1 190 ? 14.698 -5.203 4.128 1.00 91.12 190 ALA A O 1
ATOM 1560 N N . GLY A 1 191 ? 14.983 -3.811 5.852 1.00 93.94 191 GLY A N 1
ATOM 1561 C CA . GLY A 1 191 ? 15.258 -2.631 5.045 1.00 93.94 191 GLY A CA 1
ATOM 1562 C C . GLY A 1 191 ? 13.976 -1.857 4.687 1.00 93.94 191 GLY A C 1
ATOM 1563 O O . GLY A 1 191 ? 12.881 -2.431 4.644 1.00 93.94 191 GLY A O 1
ATOM 1564 N N . PRO A 1 192 ? 14.081 -0.547 4.392 1.00 94.88 192 PRO A N 1
ATOM 1565 C CA . PRO A 1 192 ? 12.918 0.302 4.132 1.00 94.88 192 PRO A CA 1
ATOM 1566 C C . PRO A 1 192 ? 12.060 -0.182 2.957 1.00 94.88 192 PRO A C 1
ATOM 1568 O O . PRO A 1 192 ? 10.838 -0.214 3.063 1.00 94.88 192 PRO A O 1
ATOM 1571 N N . MET A 1 193 ? 12.689 -0.599 1.853 1.00 95.06 193 MET A N 1
ATOM 1572 C CA . MET A 1 193 ? 11.979 -0.988 0.629 1.00 95.06 193 MET A CA 1
ATOM 1573 C C . MET A 1 193 ? 11.216 -2.305 0.784 1.00 95.06 193 MET A C 1
ATOM 1575 O O . MET A 1 193 ? 10.036 -2.370 0.448 1.00 95.06 193 MET A O 1
ATOM 1579 N N . ILE A 1 194 ? 11.854 -3.346 1.327 1.00 94.56 194 ILE A N 1
ATOM 1580 C CA . ILE A 1 194 ? 11.195 -4.643 1.549 1.00 94.56 194 ILE A CA 1
ATOM 1581 C C . ILE A 1 194 ? 10.116 -4.494 2.625 1.00 94.56 194 ILE A C 1
ATOM 1583 O O . ILE A 1 194 ? 9.004 -4.982 2.441 1.00 94.56 194 ILE A O 1
ATOM 1587 N N . GLY A 1 195 ? 10.398 -3.753 3.703 1.00 95.62 195 GLY A N 1
ATOM 1588 C CA . GLY A 1 195 ? 9.417 -3.453 4.745 1.00 95.62 195 GLY A CA 1
ATOM 1589 C C . GLY A 1 195 ? 8.176 -2.743 4.200 1.00 95.62 195 GLY A C 1
ATOM 1590 O O . GLY A 1 195 ? 7.050 -3.146 4.486 1.00 95.62 195 GLY A O 1
ATOM 1591 N N . ALA A 1 196 ? 8.367 -1.733 3.354 1.00 96.25 196 ALA A N 1
ATOM 1592 C CA . ALA A 1 196 ? 7.262 -1.012 2.737 1.00 96.25 196 ALA A CA 1
ATOM 1593 C C . ALA A 1 196 ? 6.455 -1.900 1.768 1.00 96.25 196 ALA A C 1
ATOM 1595 O O . ALA A 1 196 ? 5.225 -1.824 1.738 1.00 96.25 196 ALA A O 1
ATOM 1596 N N . LYS A 1 197 ? 7.116 -2.809 1.035 1.00 96.25 197 LYS A N 1
ATOM 1597 C CA . LYS A 1 197 ? 6.426 -3.805 0.202 1.00 96.25 197 LYS A CA 1
ATOM 1598 C C . LYS A 1 197 ? 5.644 -4.832 1.026 1.00 96.25 197 LYS A C 1
ATOM 1600 O O . LYS A 1 197 ? 4.536 -5.179 0.634 1.00 96.25 197 LYS A O 1
ATOM 1605 N N . LEU A 1 198 ? 6.157 -5.273 2.178 1.00 96.06 198 LEU A N 1
ATOM 1606 C CA . LEU A 1 198 ? 5.416 -6.143 3.104 1.00 96.06 198 LEU A CA 1
ATOM 1607 C C . LEU A 1 198 ? 4.141 -5.462 3.615 1.00 96.06 198 LEU A C 1
ATOM 1609 O O . LEU A 1 198 ? 3.079 -6.080 3.620 1.00 96.06 198 LEU A O 1
ATOM 1613 N N . ILE A 1 199 ? 4.227 -4.178 3.979 1.00 96.25 199 ILE A N 1
ATOM 1614 C CA . ILE A 1 199 ? 3.062 -3.373 4.380 1.00 96.25 199 ILE A CA 1
ATOM 1615 C C . ILE A 1 199 ? 2.053 -3.267 3.225 1.00 96.25 199 ILE A C 1
ATOM 1617 O O . ILE A 1 199 ? 0.853 -3.434 3.452 1.00 96.25 199 ILE A O 1
ATOM 1621 N N . SER A 1 200 ? 2.527 -3.036 1.994 1.00 96.69 200 SER A N 1
ATOM 1622 C CA . SER A 1 200 ? 1.679 -2.993 0.792 1.00 96.69 200 SER A CA 1
ATOM 1623 C C . SER A 1 200 ? 0.948 -4.317 0.554 1.00 96.69 200 SER A C 1
ATOM 1625 O O . SER A 1 200 ? -0.278 -4.324 0.447 1.00 96.69 200 SER A O 1
ATOM 1627 N N . LEU A 1 201 ? 1.665 -5.445 0.579 1.00 95.31 201 LEU A N 1
ATOM 1628 C CA . LEU A 1 201 ? 1.089 -6.781 0.378 1.00 95.31 201 LEU A CA 1
ATOM 1629 C C . LEU A 1 201 ? 0.106 -7.178 1.489 1.00 95.31 201 LEU A C 1
ATOM 1631 O O . LEU A 1 201 ? -0.910 -7.811 1.213 1.00 95.31 201 LEU A O 1
ATOM 1635 N N . ALA A 1 202 ? 0.362 -6.769 2.734 1.00 95.44 202 ALA A N 1
ATOM 1636 C CA . ALA A 1 202 ? -0.568 -6.981 3.841 1.00 95.44 202 ALA A CA 1
ATOM 1637 C C . ALA A 1 202 ? -1.811 -6.068 3.776 1.00 95.44 202 ALA A C 1
ATOM 1639 O O . ALA A 1 202 ? -2.823 -6.335 4.433 1.00 95.44 202 ALA A O 1
ATOM 1640 N N . GLY A 1 203 ? -1.756 -4.991 2.987 1.00 92.75 203 GLY A N 1
ATOM 1641 C CA . GLY A 1 203 ? -2.811 -3.986 2.869 1.00 92.75 203 GLY A CA 1
ATOM 1642 C C . GLY A 1 203 ? -2.847 -2.971 4.016 1.00 92.75 203 GLY A C 1
ATOM 1643 O O . GLY A 1 203 ? -3.882 -2.332 4.217 1.00 92.75 203 GLY A O 1
ATOM 1644 N N . GLY A 1 204 ? -1.754 -2.841 4.771 1.00 94.31 204 GLY A N 1
ATOM 1645 C CA . GLY A 1 204 ? -1.617 -1.920 5.900 1.00 94.31 204 GLY A CA 1
ATOM 1646 C C . GLY A 1 204 ? -0.731 -2.466 7.020 1.00 94.31 204 GLY A C 1
ATOM 1647 O O . GLY A 1 204 ? -0.584 -3.679 7.191 1.00 94.31 204 GLY A O 1
ATOM 1648 N N . LEU A 1 205 ? -0.168 -1.564 7.823 1.00 94.06 205 LEU A N 1
ATOM 1649 C CA . LEU A 1 205 ? 0.748 -1.897 8.917 1.00 94.06 205 LEU A CA 1
ATOM 1650 C C . LEU A 1 205 ? 0.034 -2.652 10.046 1.00 94.06 205 LEU A C 1
ATOM 1652 O O . LEU A 1 205 ? 0.559 -3.635 10.566 1.00 94.06 205 LEU A O 1
ATOM 1656 N N . SER A 1 206 ? -1.191 -2.238 10.384 1.00 92.19 206 SER A N 1
ATOM 1657 C CA . SER A 1 206 ? -2.007 -2.929 11.390 1.00 92.19 206 SER A CA 1
ATOM 1658 C C . SER A 1 206 ? -2.300 -4.370 10.967 1.00 92.19 206 SER A C 1
ATOM 1660 O O . SER A 1 206 ? -2.092 -5.289 11.753 1.00 92.19 206 SER A O 1
ATOM 1662 N N . ARG A 1 207 ? -2.663 -4.604 9.700 1.00 93.50 207 ARG A N 1
ATOM 1663 C CA . ARG A 1 207 ? -2.865 -5.968 9.192 1.00 93.50 207 ARG A CA 1
ATOM 1664 C C . ARG A 1 207 ? -1.590 -6.796 9.259 1.00 93.50 207 ARG A C 1
ATOM 1666 O O . ARG A 1 207 ? -1.647 -7.929 9.722 1.00 93.50 207 ARG A O 1
ATOM 1673 N N . LEU A 1 208 ? -0.454 -6.222 8.862 1.00 95.75 208 LEU A N 1
ATOM 1674 C CA . LEU A 1 208 ? 0.842 -6.898 8.931 1.00 95.75 208 LEU A CA 1
ATOM 1675 C C . LEU A 1 208 ? 1.184 -7.347 10.362 1.00 95.75 208 LEU A C 1
ATOM 1677 O O . LEU A 1 208 ? 1.675 -8.457 10.535 1.00 95.75 208 LEU A O 1
ATOM 1681 N N . SER A 1 209 ? 0.880 -6.531 11.379 1.00 95.12 209 SER A N 1
ATOM 1682 C CA . SER A 1 209 ? 1.183 -6.854 12.784 1.00 95.12 209 SER A CA 1
ATOM 1683 C C . SER A 1 209 ? 0.428 -8.064 13.347 1.00 95.12 209 SER A C 1
ATOM 1685 O O . SER A 1 209 ? 0.890 -8.664 14.313 1.00 95.12 209 SER A O 1
ATOM 1687 N N . VAL A 1 210 ? -0.707 -8.439 12.748 1.00 96.81 210 VAL A N 1
ATOM 1688 C CA . VAL A 1 210 ? -1.543 -9.567 13.204 1.00 96.81 210 VAL A CA 1
ATOM 1689 C C . VAL A 1 210 ? -1.271 -10.834 12.379 1.00 96.81 210 VAL A C 1
ATOM 1691 O O . VAL A 1 210 ? -1.723 -11.922 12.730 1.00 96.81 210 VAL A O 1
ATOM 1694 N N . MET A 1 211 ? -0.522 -10.728 11.276 1.00 96.31 211 MET A N 1
ATOM 1695 C CA . MET A 1 211 ? -0.204 -11.884 10.439 1.00 96.31 211 MET A CA 1
ATOM 1696 C C . MET A 1 211 ? 0.777 -12.831 11.144 1.00 96.31 211 MET A C 1
ATOM 1698 O O . MET A 1 211 ? 1.783 -12.380 11.697 1.00 96.31 211 MET A O 1
ATOM 1702 N N . PRO A 1 212 ? 0.556 -14.156 11.079 1.00 97.31 212 PRO A N 1
ATOM 1703 C CA . PRO A 1 212 ? 1.528 -15.112 11.582 1.00 97.31 212 PRO A CA 1
ATOM 1704 C C . PRO A 1 212 ? 2.771 -15.136 10.684 1.00 97.31 212 PRO A C 1
ATOM 1706 O O . PRO A 1 212 ? 2.709 -14.851 9.484 1.00 97.31 212 PRO A O 1
ATOM 1709 N N . SER A 1 213 ? 3.904 -15.555 11.253 1.00 95.38 213 SER A N 1
ATOM 1710 C CA . SER A 1 213 ? 5.183 -15.640 10.534 1.00 95.38 213 SER A CA 1
ATOM 1711 C C . SER A 1 213 ? 5.091 -16.479 9.250 1.00 95.38 213 SER A C 1
ATOM 1713 O O . SER A 1 213 ? 5.623 -16.075 8.218 1.00 95.38 213 SER A O 1
ATOM 1715 N N . SER A 1 214 ? 4.331 -17.579 9.270 1.00 94.56 214 SER A N 1
ATOM 1716 C CA . SER A 1 214 ? 4.097 -18.435 8.098 1.00 94.56 214 SER A CA 1
ATOM 1717 C C . SER A 1 214 ? 3.386 -17.714 6.948 1.00 94.56 214 SER A C 1
ATOM 1719 O O . SER A 1 214 ? 3.668 -17.994 5.786 1.00 94.56 214 SER A O 1
ATOM 1721 N N . THR A 1 215 ? 2.494 -16.761 7.240 1.00 94.94 215 THR A N 1
ATOM 1722 C CA . THR A 1 215 ? 1.864 -15.917 6.216 1.00 94.94 215 THR A CA 1
ATOM 1723 C C . THR A 1 215 ? 2.846 -14.871 5.707 1.00 94.94 215 THR A C 1
ATOM 1725 O O . THR A 1 215 ? 2.999 -14.738 4.495 1.00 94.94 215 THR A O 1
ATOM 1728 N N . ILE A 1 216 ? 3.558 -14.184 6.608 1.00 95.25 216 ILE A N 1
ATOM 1729 C CA . ILE A 1 216 ? 4.554 -13.160 6.244 1.00 95.25 216 ILE A CA 1
ATOM 1730 C C . ILE A 1 216 ? 5.635 -13.750 5.326 1.00 95.25 216 ILE A C 1
ATOM 1732 O O . ILE A 1 216 ? 6.014 -13.125 4.336 1.00 95.25 216 ILE A O 1
ATOM 1736 N N . GLN A 1 217 ? 6.075 -14.982 5.598 1.00 94.94 217 GLN A N 1
ATOM 1737 C CA . GLN A 1 217 ? 7.052 -15.718 4.792 1.00 94.94 217 GLN A CA 1
ATOM 1738 C C . GLN A 1 217 ? 6.633 -15.866 3.321 1.00 94.94 217 GLN A C 1
ATOM 1740 O O . GLN A 1 217 ? 7.489 -15.876 2.433 1.00 94.94 217 GLN A O 1
ATOM 1745 N N . LEU A 1 218 ? 5.330 -15.980 3.057 1.00 95.19 218 LEU A N 1
ATOM 1746 C CA . LEU A 1 218 ? 4.768 -16.305 1.746 1.00 95.19 218 LEU A CA 1
ATOM 1747 C C . LEU A 1 218 ? 4.142 -15.103 1.022 1.00 95.19 218 LEU A C 1
ATOM 1749 O O . LEU A 1 218 ? 3.704 -15.261 -0.120 1.00 95.19 218 LEU A O 1
ATOM 1753 N N . LEU A 1 219 ? 4.122 -13.913 1.637 1.00 95.06 219 LEU A N 1
ATOM 1754 C CA . LEU A 1 219 ? 3.613 -12.687 1.009 1.00 95.06 219 LEU A CA 1
ATOM 1755 C C . LEU A 1 219 ? 4.339 -12.410 -0.313 1.00 95.06 219 LEU A C 1
ATOM 1757 O O . LEU A 1 219 ? 5.567 -12.345 -0.348 1.00 95.06 219 LEU A O 1
ATOM 1761 N N . GLY A 1 220 ? 3.594 -12.238 -1.403 1.00 92.81 220 GLY A N 1
ATOM 1762 C CA . GLY A 1 220 ? 4.114 -12.058 -2.763 1.00 92.81 220 GLY A CA 1
ATOM 1763 C C . GLY A 1 220 ? 4.326 -13.359 -3.554 1.00 92.81 220 GLY A C 1
ATOM 1764 O O . GLY A 1 220 ? 4.666 -13.303 -4.737 1.00 92.81 220 GLY A O 1
ATOM 1765 N N . ALA A 1 221 ? 4.130 -14.534 -2.941 1.00 94.94 221 ALA A N 1
ATOM 1766 C CA . ALA A 1 221 ? 4.167 -15.845 -3.605 1.00 94.94 221 ALA A CA 1
ATOM 1767 C C . ALA A 1 221 ? 2.778 -16.499 -3.719 1.00 94.94 221 ALA A C 1
ATOM 1769 O O . ALA A 1 221 ? 2.670 -17.717 -3.893 1.00 94.94 221 ALA A O 1
ATOM 1770 N N . GLU A 1 222 ? 1.704 -15.709 -3.673 1.00 92.00 222 GLU A N 1
ATOM 1771 C CA . GLU A 1 222 ? 0.320 -16.184 -3.617 1.00 92.00 222 GLU A CA 1
ATOM 1772 C C . GLU A 1 222 ? -0.002 -17.108 -4.793 1.00 92.00 222 GLU A C 1
ATOM 1774 O O . GLU A 1 222 ? -0.593 -18.167 -4.608 1.00 92.00 222 GLU A O 1
ATOM 1779 N N . LYS A 1 223 ? 0.455 -16.771 -6.006 1.00 91.06 223 LYS A N 1
ATOM 1780 C CA . LYS A 1 223 ? 0.240 -17.612 -7.197 1.00 91.06 223 LYS A CA 1
ATOM 1781 C C . LYS A 1 223 ? 0.825 -19.018 -7.026 1.00 91.06 223 LYS A C 1
ATOM 1783 O O . LYS A 1 223 ? 0.174 -20.004 -7.369 1.00 91.06 223 LYS A O 1
ATOM 1788 N N . ALA A 1 224 ? 2.045 -19.117 -6.499 1.00 91.50 224 ALA A N 1
ATOM 1789 C CA . ALA A 1 224 ? 2.706 -20.398 -6.266 1.00 91.50 224 ALA A CA 1
ATOM 1790 C C . ALA A 1 224 ? 2.052 -21.163 -5.105 1.00 91.50 224 ALA A C 1
ATOM 1792 O O . ALA A 1 224 ? 1.854 -22.374 -5.212 1.00 91.50 224 ALA A O 1
ATOM 1793 N N . LEU A 1 225 ? 1.663 -20.454 -4.042 1.00 92.50 225 LEU A N 1
ATOM 1794 C CA . LEU A 1 225 ? 0.958 -21.017 -2.894 1.00 92.50 225 LEU A CA 1
ATOM 1795 C C . LEU A 1 225 ? -0.406 -21.589 -3.297 1.00 92.50 225 LEU A C 1
ATOM 1797 O O . LEU A 1 225 ? -0.698 -22.743 -3.001 1.00 92.50 225 LEU A O 1
ATOM 1801 N N . PHE A 1 226 ? -1.218 -20.829 -4.032 1.00 92.62 226 PHE A N 1
ATOM 1802 C CA . PHE A 1 226 ? -2.531 -21.287 -4.486 1.00 92.62 226 PHE A CA 1
ATOM 1803 C C . PHE A 1 226 ? -2.437 -22.456 -5.462 1.00 92.62 226 PHE A C 1
ATOM 1805 O O . PHE A 1 226 ? -3.295 -23.336 -5.439 1.00 92.62 226 PHE A O 1
ATOM 1812 N N . ARG A 1 227 ? -1.391 -22.509 -6.294 1.00 93.25 227 ARG A N 1
ATOM 1813 C CA . ARG A 1 227 ? -1.126 -23.680 -7.139 1.00 93.25 227 ARG A CA 1
ATOM 1814 C C . ARG A 1 227 ? -0.843 -24.926 -6.294 1.00 93.25 227 ARG A C 1
ATOM 1816 O O . ARG A 1 227 ? -1.424 -25.970 -6.571 1.00 93.25 227 ARG A O 1
ATOM 1823 N N . HIS A 1 228 ? -0.029 -24.794 -5.246 1.00 92.81 228 HIS A N 1
ATOM 1824 C CA . HIS A 1 228 ? 0.251 -25.877 -4.301 1.00 92.81 228 HIS A CA 1
ATOM 1825 C C . HIS A 1 228 ? -1.008 -26.350 -3.563 1.00 92.81 228 HIS A C 1
ATOM 1827 O O . HIS A 1 228 ? -1.291 -27.545 -3.543 1.00 92.81 228 HIS A O 1
ATOM 1833 N N . LEU A 1 229 ? -1.817 -25.419 -3.048 1.00 92.31 229 LEU A N 1
ATOM 1834 C CA . LEU A 1 229 ? -3.074 -25.733 -2.357 1.00 92.31 229 LEU A CA 1
ATOM 1835 C C . LEU A 1 229 ? -4.100 -26.433 -3.263 1.00 92.31 229 LEU A C 1
ATOM 1837 O O . LEU A 1 229 ? -4.894 -27.233 -2.782 1.00 92.31 229 LEU A O 1
ATOM 1841 N N . LYS A 1 230 ? -4.062 -26.180 -4.576 1.00 93.81 230 LYS A N 1
ATOM 1842 C CA . LYS A 1 230 ? -4.889 -26.871 -5.582 1.00 93.81 230 LYS A CA 1
ATOM 1843 C C . LYS A 1 230 ? -4.326 -28.236 -6.012 1.00 93.81 230 LYS A C 1
ATOM 1845 O O . LYS A 1 230 ? -4.733 -28.764 -7.041 1.00 93.81 230 LYS A O 1
ATOM 1850 N N . GLY A 1 231 ? -3.385 -28.801 -5.253 1.00 86.31 231 GLY A N 1
ATOM 1851 C CA . GLY A 1 231 ? -2.784 -30.110 -5.522 1.00 86.31 231 GLY A CA 1
ATOM 1852 C C . GLY A 1 231 ? -1.628 -30.087 -6.527 1.00 86.31 231 GLY A C 1
ATOM 1853 O O . GLY A 1 231 ? -1.205 -31.141 -6.994 1.00 86.31 231 GLY A O 1
ATOM 1854 N N . GLY A 1 232 ? -1.105 -28.907 -6.881 1.00 80.19 232 GLY A N 1
ATOM 1855 C CA . GLY A 1 232 ? -0.056 -28.752 -7.889 1.00 80.19 232 GLY A CA 1
ATOM 1856 C C . GLY A 1 232 ? 1.304 -28.324 -7.330 1.00 80.19 232 GLY A C 1
ATOM 1857 O O . GLY A 1 232 ? 1.492 -27.174 -6.942 1.00 80.19 232 GLY A O 1
ATOM 1858 N N . GLY A 1 233 ? 2.310 -29.195 -7.431 1.00 84.06 233 GLY A N 1
ATOM 1859 C CA . GLY A 1 233 ? 3.722 -28.842 -7.218 1.00 84.06 233 GLY A CA 1
ATOM 1860 C C . GLY A 1 233 ? 4.132 -28.609 -5.756 1.00 84.06 233 GLY A C 1
ATOM 1861 O O . GLY A 1 233 ? 3.372 -28.850 -4.821 1.00 84.06 233 GLY A O 1
ATOM 1862 N N . LYS A 1 234 ? 5.380 -28.164 -5.556 1.00 88.50 234 LYS A N 1
ATOM 1863 C CA . LYS A 1 234 ? 5.961 -27.898 -4.226 1.00 88.50 234 LYS A CA 1
ATOM 1864 C C . LYS A 1 234 ? 5.495 -26.548 -3.675 1.00 88.50 234 LYS A C 1
ATOM 1866 O O . LYS A 1 234 ? 5.296 -25.605 -4.443 1.00 88.50 234 LYS A O 1
ATOM 1871 N N . SER A 1 235 ? 5.373 -26.450 -2.351 1.00 90.75 235 SER A N 1
ATOM 1872 C CA . SER A 1 235 ? 5.072 -25.189 -1.676 1.00 90.75 235 SER A CA 1
ATOM 1873 C C . SER A 1 235 ? 6.197 -24.164 -1.900 1.00 90.75 235 SER A C 1
ATOM 1875 O O . SER A 1 235 ? 7.378 -24.534 -1.924 1.00 90.75 235 SER A O 1
ATOM 1877 N N . PRO A 1 236 ? 5.868 -22.871 -2.069 1.00 93.56 236 PRO A N 1
ATOM 1878 C CA . PRO A 1 236 ? 6.882 -21.823 -2.080 1.00 93.56 236 PRO A CA 1
ATOM 1879 C C . PRO A 1 236 ? 7.579 -21.742 -0.716 1.00 93.56 236 PRO A C 1
ATOM 1881 O O . PRO A 1 236 ? 6.939 -21.897 0.320 1.00 93.56 236 PRO A O 1
ATOM 1884 N N . LYS A 1 237 ? 8.896 -21.500 -0.719 1.00 91.12 237 LYS A N 1
ATOM 1885 C CA . LYS A 1 237 ? 9.679 -21.314 0.515 1.00 91.12 237 LYS A CA 1
ATOM 1886 C C . LYS A 1 237 ? 9.657 -19.867 0.996 1.00 91.12 237 LYS A C 1
ATOM 1888 O O . LYS A 1 237 ? 9.618 -19.625 2.192 1.00 91.12 237 LYS A O 1
ATOM 1893 N N . HIS A 1 238 ? 9.686 -18.917 0.066 1.00 92.06 238 HIS A N 1
ATOM 1894 C CA . HIS A 1 238 ? 9.730 -17.489 0.352 1.00 92.06 238 HIS A CA 1
ATOM 1895 C C . HIS A 1 238 ? 8.909 -16.750 -0.704 1.00 92.06 238 HIS A C 1
ATOM 1897 O O . HIS A 1 238 ? 8.889 -17.158 -1.868 1.00 92.06 238 HIS A O 1
ATOM 1903 N N . GLY A 1 239 ? 8.249 -15.673 -0.296 1.00 92.50 239 GLY A N 1
ATOM 1904 C CA . GLY A 1 239 ? 7.699 -14.675 -1.199 1.00 92.50 239 GLY A CA 1
ATOM 1905 C C . GLY A 1 239 ? 8.679 -13.529 -1.397 1.00 92.50 239 GLY A C 1
ATOM 1906 O O . GLY A 1 239 ? 9.818 -13.728 -1.818 1.00 92.50 239 GLY A O 1
ATOM 1907 N N . ILE A 1 240 ? 8.251 -12.321 -1.056 1.00 93.12 240 ILE A N 1
ATOM 1908 C CA . ILE A 1 240 ? 9.030 -11.102 -1.256 1.00 93.12 240 ILE A CA 1
ATOM 1909 C C . ILE A 1 240 ? 10.318 -11.045 -0.431 1.00 93.12 240 ILE A C 1
ATOM 1911 O O . ILE A 1 240 ? 11.269 -10.373 -0.821 1.00 93.12 240 ILE A O 1
ATOM 1915 N N . LEU A 1 241 ? 10.381 -11.804 0.666 1.00 92.31 241 LEU A N 1
ATOM 1916 C CA . LEU A 1 241 ? 11.579 -11.926 1.496 1.00 92.31 241 LEU A CA 1
ATOM 1917 C C . LEU A 1 241 ? 12.782 -12.482 0.723 1.00 92.31 241 LEU A C 1
ATOM 1919 O O . LEU A 1 241 ? 13.911 -12.217 1.114 1.00 92.31 241 LEU A O 1
ATOM 1923 N N . LEU A 1 242 ? 12.569 -13.176 -0.402 1.00 90.88 242 LEU A N 1
ATOM 1924 C CA . LEU A 1 242 ? 13.656 -13.616 -1.281 1.00 90.88 242 LEU A CA 1
ATOM 1925 C C . LEU A 1 242 ? 14.530 -12.449 -1.775 1.00 90.88 242 LEU A C 1
ATOM 1927 O O . LEU A 1 242 ? 15.702 -12.652 -2.063 1.00 90.88 242 LEU A O 1
ATOM 1931 N N . GLN A 1 243 ? 13.977 -11.234 -1.861 1.00 88.62 243 GLN A N 1
ATOM 1932 C CA . GLN A 1 243 ? 14.720 -10.033 -2.259 1.00 88.62 243 GLN A CA 1
ATOM 1933 C C . GLN A 1 243 ? 15.707 -9.561 -1.183 1.00 88.62 243 GLN A C 1
ATOM 1935 O O . GLN A 1 243 ? 16.538 -8.695 -1.451 1.00 88.62 243 GLN A O 1
ATOM 1940 N N . HIS A 1 244 ? 15.617 -10.093 0.038 1.00 90.62 244 HIS A N 1
ATOM 1941 C CA . HIS A 1 244 ? 16.529 -9.737 1.109 1.00 90.62 244 HIS A CA 1
ATOM 1942 C C . HIS A 1 244 ? 17.934 -10.297 0.819 1.00 90.62 244 HIS A C 1
ATOM 1944 O O . HIS A 1 244 ? 18.047 -11.498 0.551 1.00 90.62 244 HIS A O 1
ATOM 1950 N N . PRO A 1 245 ? 19.013 -9.493 0.932 1.00 86.38 245 PRO A N 1
ATOM 1951 C CA . PRO A 1 245 ? 20.368 -9.921 0.572 1.00 86.38 245 PRO A CA 1
ATOM 1952 C C . PRO A 1 245 ? 20.802 -11.233 1.235 1.00 86.38 245 PRO A C 1
ATOM 1954 O O . PRO A 1 245 ? 21.345 -12.107 0.570 1.00 86.38 245 PRO A O 1
ATOM 1957 N N . LEU A 1 246 ? 20.477 -11.406 2.522 1.00 87.75 246 LEU A N 1
ATOM 1958 C CA . LEU A 1 246 ? 20.821 -12.614 3.285 1.00 87.75 246 LEU A CA 1
ATOM 1959 C C . LEU A 1 246 ? 20.147 -13.896 2.775 1.00 87.75 246 LEU A C 1
ATOM 1961 O O . LEU A 1 246 ? 20.665 -14.976 3.019 1.00 87.75 246 LEU A O 1
ATOM 1965 N N . ILE A 1 247 ? 18.986 -13.792 2.122 1.00 86.19 247 ILE A N 1
ATOM 1966 C CA . ILE A 1 247 ? 18.253 -14.954 1.595 1.00 86.19 247 ILE A CA 1
ATOM 1967 C C . ILE A 1 247 ? 18.639 -15.192 0.137 1.00 86.19 247 ILE A C 1
ATOM 1969 O O . ILE A 1 247 ? 18.726 -16.333 -0.293 1.00 86.19 247 ILE A O 1
ATOM 1973 N N . HIS A 1 248 ? 18.878 -14.125 -0.628 1.00 83.06 248 HIS A N 1
ATOM 1974 C CA . HIS A 1 248 ? 19.278 -14.248 -2.025 1.00 83.06 248 HIS A CA 1
ATOM 1975 C C . HIS A 1 248 ? 20.685 -14.845 -2.200 1.00 83.06 248 HIS A C 1
ATOM 1977 O O . HIS A 1 248 ? 20.940 -15.509 -3.199 1.00 83.06 248 HIS A O 1
ATOM 1983 N N . GLN A 1 249 ? 21.591 -14.590 -1.250 1.00 75.69 249 GLN A N 1
ATOM 1984 C CA . GLN A 1 249 ? 22.984 -15.051 -1.292 1.00 75.69 249 GLN A CA 1
ATOM 1985 C C . GLN A 1 249 ? 23.214 -16.435 -0.656 1.00 75.69 249 GLN A C 1
ATOM 1987 O O . GLN A 1 249 ? 24.326 -16.950 -0.756 1.00 75.69 249 GLN A O 1
ATOM 1992 N N . ALA A 1 250 ? 22.207 -17.002 0.016 1.00 66.12 250 ALA A N 1
ATOM 1993 C CA . ALA A 1 250 ? 22.281 -18.281 0.731 1.00 66.12 250 ALA A CA 1
ATOM 1994 C C . ALA A 1 250 ? 21.772 -19.450 -0.124 1.00 66.12 250 ALA A C 1
ATOM 1996 O O . ALA A 1 250 ? 22.369 -20.545 -0.022 1.00 66.12 250 ALA A O 1
#

pLDDT: mean 86.5, std 11.01, range [46.34, 97.69]

Sequence (250 aa):
MKLVTKWFGVFLVDENKIVKYELFPKNSSQIAERLKKINDEKILDEEKRLTEGLEIEKGDFSIDCVDYGFTLDLLHDATIELGKMLSSKIPEDRYVIQAVNAIDELNKAVNIMTERFAEWYSYHFPEEKKEKDFMEIIAKYGGEDRTNSENEPLKDIAESIIGLQKTKNRLEKYVEKSMKKLAPNLSYFAGPMIGAKLISLAGGLSRLSVMPSSTIQLLGAEKALFRHLKGGGKSPKHGILLQHPLIHQA

Secondary structure (DSSP, 8-state):
-EEEEETTEEEEEETTEEEEEEEPPS-HHHHHHHHHHHHTTPPPHHHHHHHTT---EE------SGGGT--HHHHHHHHHHHHHHHHT---HHHHHHHHHHHHHHHHHHHHHHHHHHHHHHHHH-GGGGGS--HHHHHHHHTSS--S--S-HHHHHHHHHHHHHHHHHHHHHHHHHHHHHHH-HHHHHHH-HHHHHHHHHHHTSHHHHHHS-HHHHHHTT-HHHHHHHHTT-SPPPS-SGGGGSHHHHT-

Radius of gyration: 29.76 Å; chains: 1; bounding box: 66×49×81 Å

Foldseek 3Di:
DAWEDDLFWIFDDDPQDTPDIDGFPLALLRSLVVVVCVVVVHQDPRNCVVCPPHDYHHDDHDDDPVVVPHDVVSVVSNVVNNVVVVVVDDDLLVVLLVLLVLLVVLVVVLVVLLVVLLVVVCVVPVPVNPDDDSLVVLVVLCDPPPPDDPDPPSSVSSVVSVVSVVVSVVSVVVQQVSCCVVPVPLCVVQNSNLSSVLCNLLVHPVSSVPDDPVVSQCRQVVVQQVCVVVVHDDHDRGHSSCPRPVNVVD